Protein AF-A0A382X2N4-F1 (afdb_monomer_lite)

Secondary structure (DSSP, 8-state):
----------GGG--S----S-----TTS-HHHHHH-PPP-----PPP--S-EEETTEEES-S-EE-TTT--SHHHHHHHHHTT--EEEEEEE-SS-BPPP-S-SEEEE---SSSPPSS--B-SS-SSEEEE-----B--HHHHHHHHHHHHHHSPTT-EEEEEE-----TT--HHHHHHHHHHHHHHHHHTT-SEEEEE---TTSSSGGGGGGG-HHHHHHHHHHHHHHSTTS-EEEE------HHHHHH-

InterPro domains:
  IPR013785 Aldolase-type TIM barrel [G3DSA:3.20.20.70] (52-248)

Sequence (252 aa):
VSVCSPVGEDWATVGDDVDSGFAKYDITKDYAWNFNHAPEPGQLNPAPVAGEWAYCGETVESPLGIAAGPLLNGQWLLYYAALGFDILTYKTVRSRERASYGLPNLQPVTWGGGAVPEELDVTAQMSGSWAVSFGMPSKPPRFWQDDVTATRSRLNKGKFLSVSVVATPEDDWSIDEVATDFAQCARWAAGCGADGVEANFSCPNVSSVDGQLFLNPTDAGIVAVKLREAIPDMPLLLKVGHIDNRETAHEF

Radius of gyration: 18.8 Å; chains: 1; bounding box: 43×47×53 Å

pLDDT: mean 85.77, std 17.94, range [25.42, 98.88]

Foldseek 3Di:
DDDDDDDPDPPVPLQFDPPPVDDFQDLVDDPVVSLVCQDAQPQADDDFDDDFDDDLNHTARDPAADEADRQAFLRNQSNVVSVVHQEYEHHAAEQAFDAFDDPNQKFAWDDPDDDDDPDTHTDPGHRDDIDGQRLRGHDHLVVRLQRLLVSLVVRDPRHAYEYEYAYDDDPPDDLLNRLQRRLVSLLSNVVSPHQAYEYQQAAPNDPDPRNNNLQPLVSVVSSVVSNCVSPVPGHYHYHHYDDPDPVSVVSD

Structure (mmCIF, N/CA/C/O backbone):
data_AF-A0A382X2N4-F1
#
_entry.id   AF-A0A382X2N4-F1
#
loop_
_atom_site.group_PDB
_atom_site.id
_atom_site.type_symbol
_atom_site.label_atom_id
_atom_site.label_alt_id
_atom_site.label_comp_id
_atom_site.label_asym_id
_atom_site.label_entity_id
_atom_site.label_seq_id
_atom_site.pdbx_PDB_ins_code
_atom_site.Cartn_x
_atom_site.Cartn_y
_atom_site.Cartn_z
_atom_site.occupancy
_atom_site.B_iso_or_equiv
_atom_site.auth_seq_id
_atom_site.auth_comp_id
_atom_site.auth_asym_id
_atom_site.auth_atom_id
_atom_site.pdbx_PDB_model_num
ATOM 1 N N . VAL A 1 1 ? 13.595 -0.106 33.543 1.00 28.91 1 VAL A N 1
ATOM 2 C CA . VAL A 1 1 ? 13.165 -1.246 34.383 1.00 28.91 1 VAL A CA 1
ATOM 3 C C . VAL A 1 1 ? 12.375 -2.180 33.479 1.00 28.91 1 VAL A C 1
ATOM 5 O O . VAL A 1 1 ? 11.354 -1.751 32.971 1.00 28.91 1 VAL A O 1
ATOM 8 N N . SER A 1 2 ? 12.962 -3.355 33.202 1.00 25.42 2 SER A N 1
ATOM 9 C CA . SER A 1 2 ? 12.509 -4.486 32.358 1.00 25.42 2 SER A CA 1
ATOM 10 C C . SER A 1 2 ? 12.041 -4.138 30.932 1.00 25.42 2 SER A C 1
ATOM 12 O O . SER A 1 2 ? 10.860 -4.020 30.651 1.00 25.42 2 SER A O 1
ATOM 14 N N . VAL A 1 3 ? 12.945 -3.750 30.032 1.00 29.95 3 VAL A N 1
ATOM 15 C CA . VAL A 1 3 ? 13.563 -4.626 29.008 1.00 29.95 3 VAL A CA 1
ATOM 16 C C . VAL A 1 3 ? 13.385 -6.136 29.238 1.00 29.95 3 VAL A C 1
ATOM 18 O O . VAL A 1 3 ? 14.107 -6.737 30.028 1.00 29.95 3 VAL A O 1
ATOM 21 N N . CYS A 1 4 ? 12.453 -6.741 28.502 1.00 25.95 4 CYS A N 1
ATOM 22 C CA . CYS A 1 4 ? 12.469 -8.163 28.170 1.00 25.95 4 CYS A CA 1
ATOM 23 C C . CYS A 1 4 ? 12.503 -8.288 26.645 1.00 25.95 4 CYS A C 1
ATOM 25 O O . CYS A 1 4 ? 11.482 -8.196 25.976 1.00 25.95 4 CYS A O 1
ATOM 27 N N . SER A 1 5 ? 13.712 -8.466 26.123 1.00 27.72 5 SER A N 1
ATOM 28 C CA . SER A 1 5 ? 13.959 -9.280 24.938 1.00 27.72 5 SER A CA 1
ATOM 29 C C . SER A 1 5 ? 14.674 -10.524 25.464 1.00 27.72 5 SER A C 1
ATOM 31 O O . SER A 1 5 ? 15.574 -10.388 26.302 1.00 27.72 5 SER A O 1
ATOM 33 N N . PRO A 1 6 ? 14.211 -11.725 25.093 1.00 34.72 6 PRO A N 1
ATOM 34 C CA . PRO A 1 6 ? 15.004 -12.461 24.123 1.00 34.72 6 PRO A CA 1
ATOM 35 C C . PRO A 1 6 ? 14.125 -13.303 23.194 1.00 34.72 6 PRO A C 1
ATOM 37 O O . PRO A 1 6 ? 13.592 -14.331 23.598 1.00 34.72 6 PRO A O 1
ATOM 40 N N . VAL A 1 7 ? 14.067 -12.926 21.921 1.00 32.38 7 VAL A N 1
ATOM 41 C CA . VAL A 1 7 ? 14.068 -13.924 20.844 1.00 32.38 7 VAL A CA 1
ATOM 42 C C . VAL A 1 7 ? 15.081 -13.434 19.818 1.00 32.38 7 VAL A C 1
ATOM 44 O O . VAL A 1 7 ? 14.762 -12.741 18.858 1.00 32.38 7 VAL A O 1
ATOM 47 N N . GLY A 1 8 ? 16.349 -13.707 20.120 1.00 32.75 8 GLY A N 1
ATOM 48 C CA . GLY A 1 8 ? 17.392 -13.745 19.112 1.00 32.75 8 GLY A CA 1
ATOM 49 C C . GLY A 1 8 ? 17.266 -15.078 18.393 1.00 32.75 8 GLY A C 1
ATOM 50 O O . GLY A 1 8 ? 17.857 -16.061 18.826 1.00 32.75 8 GLY A O 1
ATOM 51 N N . GLU A 1 9 ? 16.459 -15.111 17.341 1.00 28.92 9 GLU A N 1
ATOM 52 C CA . GLU A 1 9 ? 16.680 -16.047 16.248 1.00 28.92 9 GLU A CA 1
ATOM 53 C C . GLU A 1 9 ? 17.348 -15.257 15.124 1.00 28.92 9 GLU A C 1
ATOM 55 O O . GLU A 1 9 ? 16.875 -14.193 14.714 1.00 28.92 9 GLU A O 1
ATOM 60 N N . ASP A 1 10 ? 18.510 -15.747 14.697 1.00 28.81 10 ASP A N 1
ATOM 61 C CA . ASP A 1 10 ? 19.265 -15.222 13.570 1.00 28.81 10 ASP A CA 1
ATOM 62 C C . ASP A 1 10 ? 18.411 -15.313 12.298 1.00 28.81 10 ASP A C 1
ATOM 64 O O . ASP A 1 10 ? 18.396 -16.331 11.601 1.00 28.81 10 ASP A O 1
ATOM 68 N N . TRP A 1 11 ? 17.769 -14.203 11.927 1.00 34.38 11 TRP A N 1
ATOM 69 C CA . TRP A 1 11 ? 17.170 -14.010 10.599 1.00 34.38 11 TRP A CA 1
ATOM 70 C C . TRP A 1 11 ? 18.192 -14.186 9.455 1.00 34.38 11 TRP A C 1
ATOM 72 O O . TRP A 1 11 ? 17.813 -14.290 8.292 1.00 34.38 11 TRP A O 1
ATOM 82 N N . ALA A 1 12 ? 19.488 -14.263 9.777 1.00 31.23 12 ALA A N 1
ATOM 83 C CA . ALA A 1 12 ? 20.603 -14.426 8.850 1.00 31.23 12 ALA A CA 1
ATOM 84 C C . ALA A 1 12 ? 20.696 -15.810 8.170 1.00 31.23 12 ALA A C 1
ATOM 86 O O . ALA A 1 12 ? 21.576 -16.001 7.335 1.00 31.23 12 ALA A O 1
ATOM 87 N N . THR A 1 13 ? 19.826 -16.777 8.496 1.00 33.19 13 THR A N 1
ATOM 88 C CA . THR A 1 13 ? 19.885 -18.141 7.919 1.00 33.19 13 THR A CA 1
ATOM 89 C C . THR A 1 13 ? 18.769 -18.491 6.935 1.00 33.19 13 THR A C 1
ATOM 91 O O . THR A 1 13 ? 18.750 -19.607 6.419 1.00 33.19 13 THR A O 1
ATOM 94 N N . VAL A 1 14 ? 17.889 -17.554 6.571 1.00 40.31 14 VAL A N 1
ATOM 95 C CA . VAL A 1 14 ? 16.899 -17.788 5.502 1.00 40.31 14 VAL A CA 1
ATOM 96 C C . VAL A 1 14 ? 17.541 -17.499 4.135 1.00 40.31 14 VAL A C 1
ATOM 98 O O . VAL A 1 14 ? 17.212 -16.525 3.466 1.00 40.31 14 VAL A O 1
ATOM 101 N N . GLY A 1 15 ? 18.552 -18.297 3.779 1.00 38.69 15 GLY A N 1
ATOM 102 C CA . GLY A 1 15 ? 19.375 -18.125 2.573 1.00 38.69 15 GLY A CA 1
ATOM 103 C C . GLY A 1 15 ? 18.894 -18.884 1.334 1.00 38.69 15 GLY A C 1
ATOM 104 O O . GLY A 1 15 ? 19.430 -18.656 0.254 1.00 38.69 15 GLY A O 1
ATOM 105 N N . ASP A 1 16 ? 17.876 -19.731 1.465 1.00 41.81 16 ASP A N 1
ATOM 106 C CA . ASP A 1 16 ? 17.295 -20.493 0.359 1.00 41.81 16 ASP A CA 1
ATOM 107 C C . ASP A 1 16 ? 15.839 -20.066 0.135 1.00 41.81 16 ASP A C 1
ATOM 109 O O . ASP A 1 16 ? 15.161 -19.645 1.079 1.00 41.81 16 ASP A O 1
ATOM 113 N N . ASP A 1 17 ? 15.348 -20.173 -1.107 1.00 47.50 17 ASP A N 1
ATOM 114 C CA . ASP A 1 17 ? 13.922 -20.014 -1.410 1.00 47.50 17 ASP A CA 1
ATOM 115 C C . ASP A 1 17 ? 13.148 -20.960 -0.492 1.00 47.50 17 ASP A C 1
ATOM 117 O O . ASP A 1 17 ? 13.228 -22.183 -0.624 1.00 47.50 17 ASP A O 1
ATOM 121 N N . VAL A 1 18 ? 12.470 -20.393 0.507 1.00 52.09 18 VAL A N 1
ATOM 122 C CA . VAL A 1 18 ? 11.711 -21.177 1.472 1.00 52.09 18 VAL A CA 1
ATOM 123 C C . VAL A 1 18 ? 10.591 -21.819 0.668 1.00 52.09 18 VAL A C 1
ATOM 125 O O . VAL A 1 18 ? 9.627 -21.142 0.284 1.00 52.09 18 VAL A O 1
ATOM 128 N N . ASP A 1 19 ? 10.752 -23.100 0.336 1.00 56.75 19 ASP A N 1
ATOM 129 C CA . ASP A 1 19 ? 9.720 -23.912 -0.297 1.00 56.75 19 ASP A CA 1
ATOM 130 C C . ASP A 1 19 ? 8.611 -24.130 0.731 1.00 56.75 19 ASP A C 1
ATOM 132 O O . ASP A 1 19 ? 8.518 -25.135 1.431 1.00 56.75 19 ASP A O 1
ATOM 136 N N . SER A 1 20 ? 7.813 -23.083 0.899 1.00 66.69 20 SER A N 1
ATOM 137 C CA . SER A 1 20 ? 6.718 -23.024 1.847 1.00 66.69 20 SER A CA 1
ATOM 138 C C . SER A 1 20 ? 5.500 -23.803 1.354 1.00 66.69 20 SER A C 1
ATOM 140 O O . SER A 1 20 ? 4.510 -23.890 2.075 1.00 66.69 20 SER A O 1
ATOM 142 N N . GLY A 1 21 ? 5.528 -24.318 0.115 1.00 74.12 21 GLY A N 1
ATOM 143 C CA . GLY A 1 21 ? 4.369 -24.898 -0.565 1.00 74.12 21 GLY A CA 1
ATOM 144 C C . GLY A 1 21 ? 3.239 -23.898 -0.851 1.00 74.12 21 GLY A C 1
ATOM 145 O O . GLY A 1 21 ? 2.208 -24.280 -1.403 1.00 74.12 21 GLY A O 1
ATOM 146 N N . PHE A 1 22 ? 3.406 -22.621 -0.488 1.00 84.81 22 PHE A N 1
ATOM 147 C CA . PHE A 1 22 ? 2.430 -21.568 -0.739 1.00 84.81 22 PHE A CA 1
ATOM 148 C C . PHE A 1 22 ? 2.624 -20.968 -2.127 1.00 84.81 22 PHE A C 1
ATOM 150 O O . PHE A 1 22 ? 3.746 -20.803 -2.609 1.00 84.81 22 PHE A O 1
ATOM 157 N N . ALA A 1 23 ? 1.514 -20.613 -2.766 1.00 87.12 23 ALA A N 1
ATOM 158 C CA . ALA A 1 23 ? 1.536 -19.950 -4.053 1.00 87.12 23 ALA A CA 1
ATOM 159 C C . ALA A 1 23 ? 2.079 -18.522 -3.895 1.00 87.12 23 ALA A C 1
ATOM 161 O O . ALA A 1 23 ? 1.704 -17.784 -2.983 1.00 87.12 23 ALA A O 1
ATOM 162 N N . LYS A 1 24 ? 2.979 -18.144 -4.801 1.00 85.62 24 LYS A N 1
ATOM 163 C CA . LYS A 1 24 ? 3.678 -16.856 -4.823 1.00 85.62 24 LYS A CA 1
ATOM 164 C C . LYS A 1 24 ? 3.393 -16.157 -6.155 1.00 85.62 24 LYS A C 1
ATOM 166 O O . LYS A 1 24 ? 2.866 -16.767 -7.084 1.00 85.62 24 LYS A O 1
ATOM 171 N N . TYR A 1 25 ? 3.757 -14.881 -6.247 1.00 88.94 25 TYR A N 1
ATOM 172 C CA . TYR A 1 25 ? 3.790 -14.162 -7.521 1.00 88.94 25 TYR A CA 1
ATOM 173 C C . TYR A 1 25 ? 4.704 -14.907 -8.511 1.00 88.94 25 TYR A C 1
ATOM 175 O O . TYR A 1 25 ? 5.856 -15.195 -8.185 1.00 88.94 25 TYR A O 1
ATOM 183 N N . ASP A 1 26 ? 4.211 -15.210 -9.711 1.00 90.06 26 ASP A N 1
ATOM 184 C CA . ASP A 1 26 ? 4.996 -15.855 -10.764 1.00 90.06 26 ASP A CA 1
ATOM 185 C C . ASP A 1 26 ? 5.803 -14.796 -11.519 1.00 90.06 26 ASP A C 1
ATOM 187 O O . ASP A 1 26 ? 5.272 -14.047 -12.343 1.00 90.06 26 ASP A O 1
ATOM 191 N N . ILE A 1 27 ? 7.103 -14.739 -11.230 1.00 88.94 27 ILE A N 1
ATOM 192 C CA . ILE A 1 27 ? 8.038 -13.764 -11.810 1.00 88.94 27 ILE A CA 1
ATOM 193 C C . ILE A 1 27 ? 8.285 -13.978 -13.309 1.00 88.94 27 ILE A C 1
ATOM 195 O O . ILE A 1 27 ? 8.823 -13.101 -13.980 1.00 88.94 27 ILE A O 1
ATOM 199 N N . THR A 1 28 ? 7.892 -15.136 -13.852 1.00 89.75 28 THR A N 1
ATOM 200 C CA . THR A 1 28 ? 7.974 -15.431 -15.292 1.00 89.75 28 THR A CA 1
ATOM 201 C C . THR A 1 28 ? 6.761 -14.910 -16.062 1.00 89.75 28 THR A C 1
ATOM 203 O O . THR A 1 28 ? 6.718 -14.982 -17.294 1.00 89.75 28 THR A O 1
ATOM 206 N N . LYS A 1 29 ? 5.756 -14.393 -15.346 1.00 93.38 29 LYS A N 1
ATOM 207 C CA . LYS A 1 29 ? 4.500 -13.885 -15.890 1.00 93.38 29 LYS A CA 1
ATOM 208 C C . LYS A 1 29 ? 4.385 -12.394 -15.638 1.00 93.38 29 LYS A C 1
ATOM 210 O O . LYS A 1 29 ? 4.888 -11.861 -14.654 1.00 93.38 29 LYS A O 1
ATOM 215 N N . ASP A 1 30 ? 3.689 -11.714 -16.539 1.00 92.81 30 ASP A N 1
ATOM 216 C CA . ASP A 1 30 ? 3.469 -10.283 -16.399 1.00 92.81 30 ASP A CA 1
ATOM 217 C C . ASP A 1 30 ? 2.502 -9.945 -15.248 1.00 92.81 30 ASP A C 1
ATOM 219 O O . ASP A 1 30 ? 1.865 -10.802 -14.619 1.00 92.81 30 ASP A O 1
ATOM 223 N N . TYR A 1 31 ? 2.384 -8.645 -14.980 1.00 93.38 31 TYR A N 1
ATOM 224 C CA . TYR A 1 31 ? 1.509 -8.128 -13.936 1.00 93.38 31 TYR A CA 1
ATOM 225 C C . TYR A 1 31 ? 0.040 -8.486 -14.158 1.00 93.38 31 TYR A C 1
ATOM 227 O O . TYR A 1 31 ? -0.666 -8.793 -13.200 1.00 93.38 31 TYR A O 1
ATOM 235 N N . ALA A 1 32 ? -0.440 -8.448 -15.402 1.00 93.81 32 ALA A N 1
ATOM 236 C CA . ALA A 1 32 ? -1.840 -8.713 -15.710 1.00 93.81 32 ALA A CA 1
ATOM 237 C C . ALA A 1 32 ? -2.192 -10.187 -15.485 1.00 93.81 32 ALA A C 1
ATOM 239 O O . ALA A 1 32 ? -3.274 -10.494 -14.984 1.00 93.81 32 ALA A O 1
ATOM 240 N N . TRP A 1 33 ? -1.274 -11.096 -15.807 1.00 95.44 33 TRP A N 1
ATOM 241 C CA . TRP A 1 33 ? -1.420 -12.510 -15.518 1.00 95.44 33 TRP A CA 1
ATOM 242 C C . TRP A 1 33 ? -1.502 -12.737 -14.010 1.00 95.44 33 TRP A C 1
ATOM 244 O O . TRP A 1 33 ? -2.507 -13.274 -13.555 1.00 95.44 33 TRP A O 1
ATOM 254 N N . ASN A 1 34 ? -0.539 -12.243 -13.226 1.00 95.25 34 ASN A N 1
ATOM 255 C CA . ASN A 1 34 ? -0.552 -12.402 -11.764 1.00 95.25 34 ASN A CA 1
ATOM 256 C C . ASN A 1 34 ? -1.786 -11.761 -11.113 1.00 95.25 34 ASN A C 1
ATOM 258 O O . ASN A 1 34 ? -2.348 -12.291 -10.155 1.00 95.25 34 ASN A O 1
ATOM 262 N N . PHE A 1 35 ? -2.256 -10.639 -11.658 1.00 95.31 35 PHE A N 1
ATOM 263 C CA . PHE A 1 35 ? -3.494 -10.003 -11.222 1.00 95.31 35 PHE A CA 1
ATOM 264 C C . PHE A 1 35 ? -4.704 -10.936 -11.399 1.00 95.31 35 PHE A C 1
ATOM 266 O O . PHE A 1 35 ? -5.544 -11.034 -10.509 1.00 95.31 35 PHE A O 1
ATOM 273 N N . ASN A 1 36 ? -4.787 -11.640 -12.529 1.00 95.56 36 ASN A N 1
ATOM 274 C CA . ASN A 1 36 ? -5.908 -12.524 -12.862 1.00 95.56 36 ASN A CA 1
ATOM 275 C C . ASN A 1 36 ? -5.769 -13.957 -12.316 1.00 95.56 36 ASN A C 1
ATOM 277 O O . ASN A 1 36 ? -6.736 -14.710 -12.372 1.00 95.56 36 ASN A O 1
ATOM 281 N N . HIS A 1 37 ? -4.596 -14.334 -11.806 1.00 94.94 37 HIS A N 1
ATOM 282 C CA . HIS A 1 37 ? -4.288 -15.681 -11.311 1.00 94.94 37 HIS A CA 1
ATOM 283 C C . HIS A 1 37 ? -3.902 -15.645 -9.830 1.00 94.94 37 HIS A C 1
ATOM 285 O O . HIS A 1 37 ? -2.956 -16.302 -9.400 1.00 94.94 37 HIS A O 1
ATOM 291 N N . ALA A 1 38 ? -4.635 -14.848 -9.048 1.00 93.62 38 ALA A N 1
ATOM 292 C CA . ALA A 1 38 ? -4.530 -14.898 -7.599 1.00 93.62 38 ALA A CA 1
ATOM 293 C C . ALA A 1 38 ? -4.835 -16.328 -7.106 1.00 93.62 38 ALA A C 1
ATOM 295 O O . ALA A 1 38 ? -5.792 -16.938 -7.597 1.00 93.62 38 ALA A O 1
ATOM 296 N N . PRO A 1 39 ? -4.067 -16.866 -6.146 1.00 91.44 39 PRO A N 1
ATOM 297 C CA . PRO A 1 39 ? -4.343 -18.184 -5.595 1.00 91.44 39 PRO A CA 1
ATOM 298 C C . PRO A 1 39 ? -5.705 -18.213 -4.902 1.00 91.44 39 PRO A C 1
ATOM 300 O O . PRO A 1 39 ? -6.128 -17.229 -4.289 1.00 91.44 39 PRO A O 1
ATOM 303 N N . GLU A 1 40 ? -6.389 -19.354 -4.954 1.00 88.31 40 GLU A N 1
ATOM 304 C CA . GLU A 1 40 ? -7.610 -19.517 -4.174 1.00 88.31 40 GLU A CA 1
ATOM 305 C C . GLU A 1 40 ? -7.268 -19.564 -2.674 1.00 88.31 40 GLU A C 1
ATOM 307 O O . GLU A 1 40 ? -6.326 -20.262 -2.279 1.00 88.31 40 GLU A O 1
ATOM 312 N N . PRO A 1 41 ? -8.021 -18.856 -1.812 1.00 81.19 41 PRO A N 1
ATOM 313 C CA . PRO A 1 41 ? -7.916 -19.007 -0.368 1.00 81.19 41 PRO A CA 1
ATOM 314 C C . PRO A 1 41 ? -8.415 -20.406 0.006 1.00 81.19 41 PRO A C 1
ATOM 316 O O . PRO A 1 41 ? -9.601 -20.617 0.258 1.00 81.19 41 PRO A O 1
ATOM 319 N N . GLY A 1 42 ? -7.514 -21.388 -0.028 1.00 73.00 42 GLY A N 1
ATOM 320 C CA . GLY A 1 42 ? -7.795 -22.740 0.440 1.00 73.00 42 GLY A CA 1
ATOM 321 C C . GLY A 1 42 ? -8.211 -22.742 1.914 1.00 73.00 42 GLY A C 1
ATOM 322 O O . GLY A 1 42 ? -8.065 -21.748 2.627 1.00 73.00 42 GLY A O 1
ATOM 323 N N . GLN A 1 43 ? -8.706 -23.879 2.404 1.00 69.75 43 GLN A N 1
ATOM 324 C CA . GLN A 1 43 ? -8.946 -24.057 3.838 1.00 69.75 43 GLN A CA 1
ATOM 325 C C . GLN A 1 43 ? -7.612 -24.239 4.565 1.00 69.75 43 GLN A C 1
ATOM 327 O O . GLN A 1 43 ? -7.164 -25.355 4.821 1.00 69.75 43 GLN A O 1
ATOM 332 N N . LEU A 1 44 ? -6.965 -23.119 4.857 1.00 77.31 44 LEU A N 1
ATOM 333 C CA . LEU A 1 44 ? -5.749 -23.056 5.646 1.00 77.31 44 LEU A CA 1
ATOM 334 C C . LEU A 1 44 ? -6.132 -22.703 7.083 1.00 77.31 44 LEU A C 1
ATOM 336 O O . LEU A 1 44 ? -6.968 -21.833 7.319 1.00 77.31 44 LEU A O 1
ATOM 340 N N . ASN A 1 45 ? -5.549 -23.421 8.040 1.00 74.69 45 ASN A N 1
ATOM 341 C CA . ASN A 1 45 ? -5.735 -23.160 9.464 1.00 74.69 45 ASN A CA 1
ATOM 342 C C . ASN A 1 45 ? -4.360 -22.916 10.096 1.00 74.69 45 ASN A C 1
ATOM 344 O O . ASN A 1 45 ? -3.806 -23.824 10.724 1.00 74.69 45 ASN A O 1
ATOM 348 N N . PRO A 1 46 ? -3.749 -21.747 9.829 1.00 83.38 46 PRO A N 1
ATOM 349 C CA . PRO A 1 46 ? -2.458 -21.402 10.405 1.00 83.38 46 PRO A CA 1
ATOM 350 C C . PRO A 1 46 ? -2.566 -21.377 11.931 1.00 83.38 46 PRO A C 1
ATOM 352 O O . PRO A 1 46 ? -3.607 -21.032 12.493 1.00 83.38 46 PRO A O 1
ATOM 355 N N . ALA A 1 47 ? -1.487 -21.763 12.613 1.00 84.31 47 ALA A N 1
ATOM 356 C CA . ALA A 1 47 ? -1.445 -21.672 14.064 1.00 84.31 47 ALA A CA 1
ATOM 357 C C . ALA A 1 47 ? -1.601 -20.199 14.495 1.00 84.31 47 ALA A C 1
ATOM 359 O O . ALA A 1 47 ? -0.960 -19.330 13.899 1.00 84.31 47 ALA A O 1
ATOM 360 N N . PRO A 1 48 ? -2.430 -19.900 15.510 1.00 86.69 48 PRO A N 1
ATOM 361 C CA . PRO A 1 48 ? -2.611 -18.533 15.977 1.00 86.69 48 PRO A CA 1
ATOM 362 C C . PRO A 1 48 ? -1.319 -17.988 16.595 1.00 86.69 48 PRO A C 1
ATOM 364 O O . PRO A 1 48 ? -0.574 -18.720 17.254 1.00 86.69 48 PRO A O 1
ATOM 367 N N . VAL A 1 49 ? -1.082 -16.685 16.436 1.00 92.12 49 VAL A N 1
ATOM 368 C CA . VAL A 1 49 ? 0.029 -15.989 17.097 1.00 92.12 49 VAL A CA 1
ATOM 369 C C . VAL A 1 49 ? -0.436 -15.518 18.472 1.00 92.12 49 VAL A C 1
ATOM 371 O O . VAL A 1 49 ? -1.155 -14.529 18.592 1.00 92.12 49 VAL A O 1
ATOM 374 N N . ALA A 1 50 ? -0.039 -16.238 19.521 1.00 90.81 50 ALA A N 1
ATOM 375 C CA . ALA A 1 50 ? -0.460 -15.940 20.888 1.00 90.81 50 ALA A CA 1
ATOM 376 C C . ALA A 1 50 ? -0.078 -14.512 21.320 1.00 90.81 50 ALA A C 1
ATOM 378 O O . ALA A 1 50 ? 1.067 -14.097 21.152 1.00 90.81 50 ALA A O 1
ATOM 379 N N . GLY A 1 51 ? -1.023 -13.789 21.922 1.00 93.31 51 GLY A N 1
ATOM 380 C CA . GLY A 1 51 ? -0.823 -12.437 22.441 1.00 93.31 51 GLY A CA 1
ATOM 381 C C . GLY A 1 51 ? -2.085 -11.587 22.332 1.00 93.31 51 GLY A C 1
ATOM 382 O O . GLY A 1 51 ? -3.091 -12.024 21.780 1.00 93.31 51 GLY A O 1
ATOM 383 N N . GLU A 1 52 ? -2.015 -10.372 22.868 1.00 94.94 52 GLU A N 1
ATOM 384 C CA . GLU A 1 52 ? -2.982 -9.311 22.592 1.00 94.94 52 GLU A CA 1
ATOM 385 C C . GLU A 1 52 ? -2.302 -8.309 21.663 1.00 94.94 52 GLU A C 1
ATOM 387 O O . GLU A 1 52 ? -1.239 -7.774 21.993 1.00 94.94 52 GLU A O 1
ATOM 392 N N . TRP A 1 53 ? -2.891 -8.078 20.493 1.00 96.44 53 TRP A N 1
ATOM 393 C CA . TRP A 1 53 ? -2.281 -7.259 19.456 1.00 96.44 53 TRP A CA 1
ATOM 394 C C . TRP A 1 53 ? -3.182 -6.086 19.101 1.00 96.44 53 TRP A C 1
ATOM 396 O O . TRP A 1 53 ? -4.408 -6.198 19.043 1.00 96.44 53 TRP A O 1
ATOM 406 N N . ALA A 1 54 ? -2.548 -4.949 18.838 1.00 95.69 54 ALA A N 1
ATOM 407 C CA . ALA A 1 54 ? -3.220 -3.772 18.330 1.00 95.69 54 ALA A CA 1
ATOM 408 C C . ALA A 1 54 ? -2.409 -3.155 17.193 1.00 95.69 54 ALA A C 1
ATOM 410 O O . ALA A 1 54 ? -1.176 -3.138 17.226 1.00 95.69 54 ALA A O 1
ATOM 411 N N . TYR A 1 55 ? -3.111 -2.612 16.207 1.00 96.00 55 TYR A N 1
ATOM 412 C CA . TYR A 1 55 ? -2.532 -1.892 15.085 1.00 96.00 55 TYR A CA 1
ATOM 413 C C . TYR A 1 55 ? -3.322 -0.610 14.855 1.00 96.00 55 TYR A C 1
ATOM 415 O O . TYR A 1 55 ? -4.542 -0.637 14.737 1.00 96.00 55 TYR A O 1
ATOM 423 N N . CYS A 1 56 ? -2.631 0.531 14.856 1.00 94.75 56 CYS A N 1
ATOM 424 C CA . CYS A 1 56 ? -3.256 1.853 14.753 1.00 94.75 56 CYS A CA 1
ATOM 425 C C . CYS A 1 56 ? -4.384 2.121 15.775 1.00 94.75 56 CYS A C 1
ATOM 427 O O . CYS A 1 56 ? -5.288 2.901 15.500 1.00 94.75 56 CYS A O 1
ATOM 429 N N . GLY A 1 57 ? -4.315 1.500 16.959 1.00 91.94 57 GLY A N 1
ATOM 430 C CA . GLY A 1 57 ? -5.332 1.626 18.011 1.00 91.94 57 GLY A CA 1
ATOM 431 C C . GLY A 1 57 ? -6.490 0.629 17.908 1.00 91.94 57 GLY A C 1
ATOM 432 O O . GLY A 1 57 ? -7.271 0.531 18.850 1.00 91.94 57 GLY A O 1
ATOM 433 N N . GLU A 1 58 ? -6.562 -0.150 16.829 1.00 92.62 58 GLU A N 1
ATOM 434 C CA . GLU A 1 58 ? -7.565 -1.196 16.623 1.00 92.62 58 GLU A CA 1
ATOM 435 C C . GLU A 1 58 ? -7.033 -2.560 17.067 1.00 92.62 58 GLU A C 1
ATOM 437 O O . GLU A 1 58 ? -5.849 -2.857 16.906 1.00 92.62 58 GLU A O 1
ATOM 442 N N . THR A 1 59 ? -7.902 -3.411 17.614 1.00 94.62 59 THR A N 1
ATOM 443 C CA . THR A 1 59 ? -7.531 -4.791 17.975 1.00 94.62 59 THR A CA 1
ATOM 444 C C . THR A 1 59 ? -7.377 -5.648 16.718 1.00 94.62 59 THR A C 1
ATOM 446 O O . THR A 1 59 ? -8.241 -5.619 15.842 1.00 94.62 59 THR A O 1
ATOM 449 N N . VAL A 1 60 ? -6.305 -6.440 16.652 1.00 95.25 60 VAL A N 1
ATOM 450 C CA . VAL A 1 60 ? -6.036 -7.398 15.565 1.00 95.25 60 VAL A CA 1
ATOM 451 C C . VAL A 1 60 ? -5.697 -8.774 16.140 1.00 95.25 60 VAL A C 1
ATOM 453 O O . VAL A 1 60 ? -5.213 -8.877 17.264 1.00 95.25 60 VAL A O 1
ATOM 456 N N . GLU A 1 61 ? -5.953 -9.843 15.384 1.00 94.19 61 GLU A N 1
ATOM 457 C CA . GLU A 1 61 ? -5.745 -11.226 15.863 1.00 94.19 61 GLU A CA 1
ATOM 458 C C . GLU A 1 61 ? -4.261 -11.642 15.892 1.00 94.19 61 GLU A C 1
ATOM 460 O O . GLU A 1 61 ? -3.872 -12.531 16.650 1.00 94.19 61 GLU A O 1
ATOM 465 N N . SER A 1 62 ? -3.406 -10.988 15.101 1.00 95.06 62 SER A N 1
ATOM 466 C CA . SER A 1 62 ? -1.957 -11.202 15.102 1.00 95.06 62 SER A CA 1
ATOM 467 C C . SER A 1 62 ? -1.209 -9.941 14.649 1.00 95.06 62 SER A C 1
ATOM 469 O O . SER A 1 62 ? -1.802 -9.055 14.025 1.00 95.06 62 SER A O 1
ATOM 471 N N . PRO A 1 63 ? 0.110 -9.846 14.902 1.00 94.69 63 PRO A N 1
ATOM 472 C CA . PRO A 1 63 ? 0.928 -8.743 14.413 1.00 94.69 63 PRO A CA 1
ATOM 473 C C . PRO A 1 63 ? 1.393 -8.966 12.962 1.00 94.69 63 PRO A C 1
ATOM 475 O O . PRO A 1 63 ? 2.196 -8.188 12.448 1.00 94.69 63 PRO A O 1
ATOM 478 N N . LEU A 1 64 ? 0.954 -10.047 12.303 1.00 95.56 64 LEU A N 1
ATOM 479 C CA . LEU A 1 64 ? 1.426 -10.413 10.973 1.00 95.56 64 LEU A CA 1
ATOM 480 C C . LEU A 1 64 ? 0.769 -9.523 9.919 1.00 95.56 64 LEU A C 1
ATOM 482 O O . LEU A 1 64 ? -0.430 -9.628 9.637 1.00 95.56 64 LEU A O 1
ATOM 486 N N . GLY A 1 65 ? 1.589 -8.660 9.321 1.00 95.25 65 GLY A N 1
ATOM 487 C CA . GLY A 1 65 ? 1.196 -7.762 8.248 1.00 95.25 65 GLY A CA 1
ATOM 488 C C . GLY A 1 65 ? 1.824 -8.112 6.908 1.00 95.25 65 GLY A C 1
ATOM 489 O O . GLY A 1 65 ? 2.968 -8.557 6.837 1.00 95.25 65 GLY A O 1
ATOM 490 N N . ILE A 1 66 ? 1.073 -7.883 5.836 1.00 94.62 66 ILE A N 1
ATOM 491 C CA . ILE A 1 66 ? 1.552 -8.010 4.461 1.00 94.62 66 ILE A CA 1
ATOM 492 C C . ILE A 1 66 ? 1.459 -6.645 3.774 1.00 94.62 66 ILE A C 1
ATOM 494 O O . ILE A 1 66 ? 0.409 -6.002 3.734 1.00 94.62 66 ILE A O 1
ATOM 498 N N . ALA A 1 67 ? 2.600 -6.174 3.273 1.00 93.12 67 ALA A N 1
ATOM 499 C CA . ALA A 1 67 ? 2.730 -4.839 2.705 1.00 93.12 67 ALA A CA 1
ATOM 500 C C . ALA A 1 67 ? 2.004 -4.697 1.355 1.00 93.12 67 ALA A C 1
ATOM 502 O O . ALA A 1 67 ? 1.792 -5.673 0.632 1.00 93.12 67 ALA A O 1
ATOM 503 N N . ALA A 1 68 ? 1.702 -3.453 0.967 1.00 91.88 68 ALA A N 1
ATOM 504 C CA . ALA A 1 68 ? 1.247 -3.144 -0.386 1.00 91.88 68 ALA A CA 1
ATOM 505 C C . ALA A 1 68 ? 2.290 -3.577 -1.431 1.00 91.88 68 ALA A C 1
ATOM 507 O O . ALA A 1 68 ? 3.487 -3.338 -1.259 1.00 91.88 68 ALA A O 1
ATOM 508 N N . GLY A 1 69 ? 1.824 -4.142 -2.548 1.00 83.38 69 GLY A N 1
ATOM 509 C CA . GLY A 1 69 ? 2.670 -4.591 -3.659 1.00 83.38 69 GLY A CA 1
ATOM 510 C C . GLY A 1 69 ? 2.360 -6.034 -4.056 1.00 83.38 69 GLY A C 1
ATOM 511 O O . GLY A 1 69 ? 1.713 -6.212 -5.081 1.00 83.38 69 GLY A O 1
ATOM 512 N N . PRO A 1 70 ? 2.734 -7.045 -3.247 1.00 70.75 70 PRO A N 1
ATOM 513 C CA . PRO A 1 70 ? 2.396 -8.455 -3.493 1.00 70.75 70 PRO A CA 1
ATOM 514 C C . PRO A 1 70 ? 0.884 -8.726 -3.586 1.00 70.75 70 PRO A C 1
ATOM 516 O O . PRO A 1 70 ? 0.447 -9.639 -4.279 1.00 70.75 70 PRO A O 1
ATOM 519 N N . LEU A 1 71 ? 0.076 -7.906 -2.906 1.00 79.38 71 LEU A N 1
ATOM 520 C CA . LEU A 1 71 ? -1.378 -8.015 -2.829 1.00 79.38 71 LEU A CA 1
ATOM 521 C C . LEU A 1 71 ? -2.100 -7.247 -3.945 1.00 79.38 71 LEU A C 1
ATOM 523 O O . LEU A 1 71 ? -2.627 -6.155 -3.730 1.00 79.38 71 LEU A O 1
ATOM 527 N N . LEU A 1 72 ? -2.115 -7.804 -5.155 1.00 91.19 72 LEU A N 1
ATOM 528 C CA . LEU A 1 72 ? -2.526 -7.062 -6.356 1.00 91.19 72 LEU A CA 1
ATOM 529 C C . LEU A 1 72 ? -4.005 -6.646 -6.381 1.00 91.19 72 LEU A C 1
ATOM 531 O O . LEU A 1 72 ? -4.346 -5.661 -7.040 1.00 91.19 72 LEU A O 1
ATOM 535 N N . ASN A 1 73 ? -4.866 -7.408 -5.709 1.00 96.19 73 ASN A N 1
ATOM 536 C CA . ASN A 1 73 ? -6.311 -7.201 -5.617 1.00 96.19 73 ASN A CA 1
ATOM 537 C C . ASN A 1 73 ? -6.897 -7.996 -4.441 1.00 96.19 73 ASN A C 1
ATOM 539 O O . ASN A 1 73 ? -6.187 -8.714 -3.734 1.00 96.19 73 ASN A O 1
ATOM 543 N N . GLY A 1 74 ? -8.211 -7.922 -4.275 1.00 96.88 74 GLY A N 1
ATOM 544 C CA . GLY A 1 74 ? -8.969 -8.576 -3.224 1.00 96.88 74 GLY A CA 1
ATOM 545 C C . GLY A 1 74 ? -8.763 -10.077 -3.090 1.00 96.88 74 GLY A C 1
ATOM 546 O O . GLY A 1 74 ? -8.737 -10.593 -1.977 1.00 96.88 74 GLY A O 1
ATOM 547 N N . GLN A 1 75 ? -8.572 -10.796 -4.197 1.00 96.25 75 GLN A N 1
ATOM 548 C CA . GLN A 1 75 ? -8.350 -12.244 -4.137 1.00 96.25 75 GLN A CA 1
ATOM 549 C C . GLN A 1 75 ? -6.995 -12.569 -3.505 1.00 96.25 75 GLN A C 1
ATOM 551 O O . GLN A 1 75 ? -6.922 -13.449 -2.649 1.00 96.25 75 GLN A O 1
ATOM 556 N N . TRP A 1 76 ? -5.951 -11.797 -3.828 1.00 96.31 76 TRP A N 1
ATOM 557 C CA . TRP A 1 76 ? -4.667 -11.900 -3.133 1.00 96.31 76 TRP A CA 1
ATOM 558 C C . TRP A 1 76 ? -4.808 -11.581 -1.640 1.00 96.31 76 TRP A C 1
ATOM 560 O O . TRP A 1 76 ? -4.258 -12.302 -0.813 1.00 96.31 76 TRP A O 1
ATOM 570 N N . LEU A 1 77 ? -5.577 -10.551 -1.267 1.00 96.19 77 LEU A N 1
ATOM 571 C CA . LEU A 1 77 ? -5.795 -10.220 0.149 1.00 96.19 77 LEU A CA 1
ATOM 572 C C . LEU A 1 77 ? -6.463 -11.368 0.899 1.00 96.19 77 LEU A C 1
ATOM 574 O O . LEU A 1 77 ? -6.047 -11.703 2.002 1.00 96.19 77 LEU A O 1
ATOM 578 N N . LEU A 1 78 ? -7.483 -11.982 0.305 1.00 95.69 78 LEU A N 1
ATOM 579 C CA . LEU A 1 78 ? -8.195 -13.098 0.922 1.00 95.69 78 LEU A CA 1
ATOM 580 C C . LEU A 1 78 ? -7.315 -14.341 1.039 1.00 95.69 78 LEU A C 1
ATOM 582 O O . LEU A 1 78 ? -7.390 -15.040 2.048 1.00 95.69 78 LEU A O 1
ATOM 586 N N . TYR A 1 79 ? -6.456 -14.587 0.049 1.00 95.00 79 TYR A N 1
ATOM 587 C CA . TYR A 1 79 ? -5.449 -15.639 0.118 1.00 95.00 79 TYR A CA 1
ATOM 588 C C . TYR A 1 79 ? -4.492 -15.432 1.301 1.00 95.00 79 TYR A C 1
ATOM 590 O O . TYR A 1 79 ? -4.352 -16.316 2.145 1.00 95.00 79 TYR A O 1
ATOM 598 N N . TYR A 1 80 ? -3.903 -14.241 1.435 1.00 94.12 80 TYR A N 1
ATOM 599 C CA . TYR A 1 80 ? -3.013 -13.934 2.560 1.00 94.12 80 TYR A CA 1
ATOM 600 C C . TYR A 1 80 ? -3.747 -13.890 3.908 1.00 94.12 80 TYR A C 1
ATOM 602 O O . TYR A 1 80 ? -3.197 -14.312 4.924 1.00 94.12 80 TYR A O 1
ATOM 610 N N . ALA A 1 81 ? -5.013 -13.475 3.935 1.00 94.62 81 ALA A N 1
ATOM 611 C CA . ALA A 1 81 ? -5.835 -13.553 5.138 1.00 94.62 81 ALA A CA 1
ATOM 612 C C . ALA A 1 81 ? -6.022 -15.004 5.615 1.00 94.62 81 ALA A C 1
ATOM 614 O O . ALA A 1 81 ? -5.970 -15.257 6.820 1.00 94.62 81 ALA A O 1
ATOM 615 N N . ALA A 1 82 ? -6.207 -15.949 4.682 1.00 93.06 82 ALA A N 1
ATOM 616 C CA . ALA A 1 82 ? -6.294 -17.383 4.970 1.00 93.06 82 ALA A CA 1
ATOM 617 C C . ALA A 1 82 ? -4.948 -17.977 5.424 1.00 93.06 82 ALA A C 1
ATOM 619 O O . ALA A 1 82 ? -4.930 -18.915 6.215 1.00 93.06 82 ALA A O 1
ATOM 620 N N . LEU A 1 83 ? -3.824 -17.396 4.990 1.00 92.06 83 LEU A N 1
ATOM 621 C CA . LEU A 1 83 ? -2.484 -17.734 5.487 1.00 92.06 83 LEU A CA 1
ATOM 622 C C . LEU A 1 83 ? -2.199 -17.222 6.908 1.00 92.06 83 LEU A C 1
ATOM 624 O O . LEU A 1 83 ? -1.164 -17.566 7.472 1.00 92.06 83 LEU A O 1
ATOM 628 N N . GLY A 1 84 ? -3.109 -16.443 7.501 1.00 92.56 84 GLY A N 1
ATOM 629 C CA . GLY A 1 84 ? -3.002 -15.982 8.888 1.00 92.56 84 GLY A CA 1
ATOM 630 C C . GLY A 1 84 ? -2.510 -14.548 9.037 1.00 92.56 84 GLY A C 1
ATOM 631 O O . GLY A 1 84 ? -2.275 -14.113 10.155 1.00 92.56 84 GLY A O 1
ATOM 632 N N . PHE A 1 85 ? -2.383 -13.794 7.943 1.00 94.81 85 PHE A N 1
ATOM 633 C CA . PHE A 1 85 ? -2.102 -12.363 8.030 1.00 94.81 85 PHE A CA 1
ATOM 634 C C . PHE A 1 85 ? -3.354 -11.611 8.478 1.00 94.81 85 PHE A C 1
ATOM 636 O O . PHE A 1 85 ? -4.449 -11.825 7.942 1.00 94.81 85 PHE A O 1
ATOM 643 N N . ASP A 1 86 ? -3.194 -10.728 9.458 1.00 96.25 86 ASP A N 1
ATOM 644 C CA . ASP A 1 86 ? -4.290 -9.956 10.047 1.00 96.25 86 ASP A CA 1
ATOM 645 C C . ASP A 1 86 ? -4.233 -8.474 9.689 1.00 96.25 86 ASP A C 1
ATOM 647 O O . ASP A 1 86 ? -5.268 -7.812 9.713 1.00 96.25 86 ASP A O 1
ATOM 651 N N . ILE A 1 87 ? -3.070 -7.976 9.262 1.00 97.62 87 ILE A N 1
ATOM 652 C CA . ILE A 1 87 ? -2.903 -6.620 8.732 1.00 97.62 87 ILE A CA 1
ATOM 653 C C . ILE A 1 87 ? -2.660 -6.728 7.221 1.00 97.62 87 ILE A C 1
ATOM 655 O O . ILE A 1 87 ? -1.609 -7.177 6.762 1.00 97.62 87 ILE A O 1
ATOM 659 N N . LEU A 1 88 ? -3.662 -6.357 6.429 1.00 97.81 88 LEU A N 1
ATOM 660 C CA . LEU A 1 88 ? -3.699 -6.579 4.985 1.00 97.81 88 LEU A CA 1
ATOM 661 C C . LEU A 1 88 ? -3.672 -5.232 4.267 1.00 97.81 88 LEU A C 1
ATOM 663 O O . LEU A 1 88 ? -4.669 -4.508 4.280 1.00 97.81 88 LEU A O 1
ATOM 667 N N . THR A 1 89 ? -2.560 -4.898 3.612 1.00 97.81 89 THR A N 1
ATOM 668 C CA . THR A 1 89 ? -2.464 -3.648 2.852 1.00 97.81 89 THR A CA 1
ATOM 669 C C . THR A 1 89 ? -2.758 -3.889 1.374 1.00 97.81 89 THR A C 1
ATOM 671 O O . THR A 1 89 ? -1.932 -4.422 0.629 1.00 97.81 89 THR A O 1
ATOM 674 N N . TYR A 1 90 ? -3.937 -3.457 0.926 1.00 97.81 90 TYR A N 1
ATOM 675 C CA . TYR A 1 90 ? -4.304 -3.418 -0.487 1.00 97.81 90 TYR A CA 1
ATOM 676 C C . TYR A 1 90 ? -3.288 -2.584 -1.272 1.00 97.81 90 TYR A C 1
ATOM 678 O O . TYR A 1 90 ? -2.823 -1.546 -0.786 1.00 97.81 90 TYR A O 1
ATOM 686 N N . LYS A 1 91 ? -2.925 -3.032 -2.484 1.00 95.50 91 LYS A N 1
ATOM 687 C CA . LYS A 1 91 ? -1.881 -2.372 -3.283 1.00 95.50 91 LYS A CA 1
ATOM 688 C C . LYS A 1 91 ? -2.135 -0.867 -3.432 1.00 95.50 91 LYS A C 1
ATOM 690 O O . LYS A 1 91 ? -3.278 -0.420 -3.452 1.00 95.50 91 LYS A O 1
ATOM 695 N N . THR A 1 92 ? -1.078 -0.093 -3.679 1.00 96.56 92 THR A N 1
ATOM 696 C CA . THR A 1 92 ? -1.183 1.363 -3.868 1.00 96.56 92 THR A CA 1
ATOM 697 C C . THR A 1 92 ? -2.076 1.740 -5.056 1.00 96.56 92 THR A C 1
ATOM 699 O O . THR A 1 92 ? -1.745 1.428 -6.202 1.00 96.56 92 THR A O 1
ATOM 702 N N . VAL A 1 93 ? -3.218 2.387 -4.815 1.00 97.38 93 VAL A N 1
ATOM 703 C CA . VAL A 1 93 ? -4.183 2.845 -5.830 1.00 97.38 93 VAL A CA 1
ATOM 704 C C . VAL A 1 93 ? -4.016 4.319 -6.185 1.00 97.38 93 VAL A C 1
ATOM 706 O O . VAL A 1 93 ? -3.346 5.076 -5.491 1.00 97.38 93 VAL A O 1
ATOM 709 N N . ARG A 1 94 ? -4.622 4.695 -7.311 1.00 97.19 94 ARG A N 1
ATOM 710 C CA . ARG A 1 94 ? -4.530 6.005 -7.956 1.00 97.19 94 ARG A CA 1
ATOM 711 C C . ARG A 1 94 ? -5.915 6.506 -8.353 1.00 97.19 94 ARG A C 1
ATOM 713 O O . ARG A 1 94 ? -6.842 5.705 -8.525 1.00 97.19 94 ARG A O 1
ATOM 720 N N . SER A 1 95 ? -6.020 7.808 -8.596 1.00 97.50 95 SER A N 1
ATOM 721 C CA . SER A 1 95 ? -7.206 8.450 -9.172 1.00 97.50 95 SER A CA 1
ATOM 722 C C . SER A 1 95 ? -7.369 8.226 -10.673 1.00 97.50 95 SER A C 1
ATOM 724 O O . SER A 1 95 ? -8.445 8.465 -11.218 1.00 97.50 95 SER A O 1
ATOM 726 N N . ARG A 1 96 ? -6.336 7.717 -11.351 1.00 96.81 96 ARG A N 1
ATOM 727 C CA . ARG A 1 96 ? -6.378 7.310 -12.760 1.00 96.81 96 ARG A CA 1
ATOM 728 C C . ARG A 1 96 ? -5.704 5.955 -12.953 1.00 96.81 96 ARG A C 1
ATOM 730 O O . ARG A 1 96 ? -4.889 5.522 -12.135 1.00 96.81 96 ARG A O 1
ATOM 737 N N . GLU A 1 97 ? -6.080 5.265 -14.026 1.00 96.56 97 GLU A N 1
ATOM 738 C CA . GLU A 1 97 ? -5.431 4.009 -14.401 1.00 96.56 97 GLU A CA 1
ATOM 739 C C . GLU A 1 97 ? -3.954 4.250 -14.746 1.00 96.56 97 GLU A C 1
ATOM 741 O O . GLU A 1 97 ? -3.597 5.249 -15.367 1.00 96.56 97 GLU A O 1
ATOM 746 N N . ARG A 1 98 ? -3.092 3.314 -14.344 1.00 93.69 98 ARG A N 1
ATOM 747 C CA . ARG A 1 98 ? -1.674 3.274 -14.702 1.00 93.69 98 ARG A CA 1
ATOM 748 C C . ARG A 1 98 ? -1.287 1.833 -15.000 1.00 93.69 98 ARG A C 1
ATOM 750 O O . ARG A 1 98 ? -1.472 0.958 -14.155 1.00 93.69 98 ARG A O 1
ATOM 757 N N . ALA A 1 99 ? -0.755 1.582 -16.189 1.00 93.50 99 ALA A N 1
ATOM 758 C CA . ALA A 1 99 ? -0.255 0.262 -16.550 1.00 93.50 99 ALA A CA 1
ATOM 759 C C . ALA A 1 99 ? 1.035 -0.071 -15.784 1.00 93.50 99 ALA A C 1
ATOM 761 O O . ALA A 1 99 ? 1.763 0.823 -15.350 1.00 93.50 99 ALA A O 1
ATOM 762 N N . SER A 1 100 ? 1.312 -1.365 -15.623 1.00 93.00 100 SER A N 1
ATOM 763 C CA . SER A 1 100 ? 2.601 -1.814 -15.089 1.00 93.00 100 SER A CA 1
ATOM 764 C C . SER A 1 100 ? 3.658 -1.760 -16.186 1.00 93.00 100 SER A C 1
ATOM 766 O O . SER A 1 100 ? 3.324 -1.941 -17.358 1.00 93.00 100 SER A O 1
ATOM 768 N N . TYR A 1 101 ? 4.923 -1.545 -15.821 1.00 91.00 101 TYR A N 1
ATOM 769 C CA . TYR A 1 101 ? 6.024 -1.759 -16.760 1.00 91.00 101 TYR A CA 1
ATOM 770 C C . TYR A 1 101 ? 6.130 -3.243 -17.157 1.00 91.00 101 TYR A C 1
ATOM 772 O O . TYR A 1 101 ? 5.685 -4.138 -16.428 1.00 91.00 101 TYR A O 1
ATOM 780 N N . GLY A 1 102 ? 6.692 -3.485 -18.345 1.00 90.19 102 GLY A N 1
ATOM 781 C CA . GLY A 1 102 ? 6.893 -4.824 -18.899 1.00 90.19 102 GLY A CA 1
ATOM 782 C C . GLY A 1 102 ? 7.950 -5.638 -18.150 1.00 90.19 102 GLY A C 1
ATOM 783 O O . GLY A 1 102 ? 8.618 -5.139 -17.250 1.00 90.19 102 GLY A O 1
ATOM 784 N N . LEU A 1 103 ? 8.097 -6.907 -18.530 1.00 91.12 103 LEU A N 1
ATOM 785 C CA . LEU A 1 103 ? 9.090 -7.800 -17.934 1.00 91.12 103 LEU A CA 1
ATOM 786 C C . LEU A 1 103 ? 10.534 -7.442 -18.358 1.00 91.12 103 LEU A C 1
ATOM 788 O O . LEU A 1 103 ? 10.729 -7.000 -19.493 1.00 91.12 103 LEU A O 1
ATOM 792 N N . PRO A 1 104 ? 11.540 -7.722 -17.502 1.00 88.69 104 PRO A N 1
ATOM 793 C CA . PRO A 1 104 ? 11.396 -8.129 -16.103 1.00 88.69 104 PRO A CA 1
ATOM 794 C C . PRO A 1 104 ? 11.051 -6.922 -15.216 1.00 88.69 104 PRO A C 1
ATOM 796 O O . PRO A 1 104 ? 11.717 -5.892 -15.265 1.00 88.69 104 PRO A O 1
ATOM 799 N N . ASN A 1 105 ? 10.018 -7.060 -14.383 1.00 87.31 105 ASN A N 1
ATOM 800 C CA . ASN A 1 105 ? 9.598 -6.034 -13.418 1.00 87.31 105 ASN A CA 1
ATOM 801 C C . ASN A 1 105 ? 9.731 -6.484 -11.950 1.00 87.31 105 ASN A C 1
ATOM 803 O O . ASN A 1 105 ? 9.449 -5.709 -11.032 1.00 87.31 105 ASN A O 1
ATOM 807 N N . LEU A 1 106 ? 10.202 -7.718 -11.744 1.00 90.31 106 LEU A N 1
ATOM 808 C CA . LEU A 1 106 ? 10.560 -8.320 -10.467 1.00 90.31 106 LEU A CA 1
ATOM 809 C C . LEU A 1 106 ? 11.694 -9.325 -10.714 1.00 90.31 106 LEU A C 1
ATOM 811 O O . LEU A 1 106 ? 11.490 -10.330 -11.392 1.00 90.31 106 LEU A O 1
ATOM 815 N N . GLN A 1 107 ? 12.891 -9.035 -10.207 1.00 91.19 107 GLN A N 1
ATOM 816 C CA . GLN A 1 107 ? 14.114 -9.778 -10.524 1.00 91.19 107 GLN A CA 1
ATOM 817 C C . GLN A 1 107 ? 14.884 -10.109 -9.238 1.00 91.19 107 GLN A C 1
ATOM 819 O O . GLN A 1 107 ? 15.215 -9.176 -8.497 1.00 91.19 107 GLN A O 1
ATOM 824 N N . PRO A 1 108 ? 15.189 -11.389 -8.946 1.00 91.69 108 PRO A N 1
ATOM 825 C CA . PRO A 1 108 ? 16.090 -11.721 -7.851 1.00 91.69 108 PRO A CA 1
ATOM 826 C C . PRO A 1 108 ? 17.479 -11.136 -8.114 1.00 91.69 108 PRO A C 1
ATOM 828 O O . PRO A 1 108 ? 17.989 -11.222 -9.240 1.00 91.69 108 PRO A O 1
ATOM 831 N N . VAL A 1 109 ? 18.088 -10.561 -7.080 1.00 91.44 109 VAL A N 1
ATOM 832 C CA . VAL A 1 109 ? 19.419 -9.942 -7.147 1.00 91.44 109 VAL A CA 1
ATOM 833 C C . VAL A 1 109 ? 20.284 -10.367 -5.969 1.00 91.44 109 VAL A C 1
ATOM 835 O O . VAL A 1 109 ? 19.787 -10.628 -4.870 1.00 91.44 109 VAL A O 1
ATOM 838 N N . THR A 1 110 ? 21.593 -10.397 -6.188 1.00 89.31 110 THR A N 1
ATOM 839 C CA . THR A 1 110 ? 22.571 -10.639 -5.126 1.00 89.31 110 THR A CA 1
ATOM 840 C C . THR A 1 110 ? 22.935 -9.312 -4.474 1.00 89.31 110 THR A C 1
ATOM 842 O O . THR A 1 110 ? 23.604 -8.478 -5.078 1.00 89.31 110 THR A O 1
ATOM 845 N N . TRP A 1 111 ? 22.519 -9.116 -3.223 1.00 85.88 111 TRP A N 1
ATOM 846 C CA . TRP A 1 111 ? 22.884 -7.933 -2.446 1.00 85.88 111 TRP A CA 1
ATOM 847 C C . TRP A 1 111 ? 23.123 -8.300 -0.982 1.00 85.88 111 TRP A C 1
ATOM 849 O O . TRP A 1 111 ? 22.230 -8.797 -0.302 1.00 85.88 111 TRP A O 1
ATOM 859 N N . GLY A 1 112 ? 24.345 -8.055 -0.504 1.00 80.69 112 GLY A N 1
ATOM 860 C CA . GLY A 1 112 ? 24.777 -8.368 0.864 1.00 80.69 112 GLY A CA 1
ATOM 861 C C . GLY A 1 112 ? 24.393 -7.319 1.916 1.00 80.69 112 GLY A C 1
ATOM 862 O O . GLY A 1 112 ? 24.917 -7.369 3.027 1.00 80.69 112 GLY A O 1
ATOM 863 N N . GLY A 1 113 ? 23.521 -6.365 1.571 1.00 80.44 113 GLY A N 1
ATOM 864 C CA . GLY A 1 113 ? 23.154 -5.217 2.405 1.00 80.44 113 GLY A CA 1
ATOM 865 C C . GLY A 1 113 ? 24.105 -4.019 2.271 1.00 80.44 113 GLY A C 1
ATOM 866 O O . GLY A 1 113 ? 25.108 -4.068 1.560 1.00 80.44 113 GLY A O 1
ATOM 867 N N . GLY A 1 114 ? 23.784 -2.923 2.966 1.00 80.81 114 GLY A N 1
ATOM 868 C CA . GLY A 1 114 ? 24.565 -1.679 2.954 1.00 80.81 114 GLY A CA 1
ATOM 869 C C . GLY A 1 114 ? 24.012 -0.632 1.986 1.00 80.81 114 GLY A C 1
ATOM 870 O O . GLY A 1 114 ? 22.802 -0.477 1.875 1.00 80.81 114 GLY A O 1
ATOM 871 N N . ALA A 1 115 ? 24.888 0.116 1.314 1.00 79.31 115 ALA A N 1
ATOM 872 C CA . ALA A 1 115 ? 24.468 0.999 0.228 1.00 79.31 115 ALA A CA 1
ATOM 873 C C . ALA A 1 115 ? 24.132 0.162 -1.017 1.00 79.31 115 ALA A C 1
ATOM 875 O O . ALA A 1 115 ? 24.817 -0.821 -1.316 1.00 79.31 115 ALA A O 1
ATOM 876 N N . VAL A 1 116 ? 23.077 0.538 -1.738 1.00 79.19 116 VAL A N 1
ATOM 877 C CA . VAL A 1 116 ? 22.729 -0.112 -3.007 1.00 79.19 116 VAL A CA 1
ATOM 878 C C . VAL A 1 116 ? 23.725 0.364 -4.077 1.00 79.19 116 VAL A C 1
ATOM 880 O O . VAL A 1 116 ? 23.843 1.574 -4.275 1.00 79.19 116 VAL A O 1
ATOM 883 N N . PRO A 1 117 ? 24.479 -0.538 -4.732 1.00 82.25 117 PRO A N 1
ATOM 884 C CA . PRO A 1 117 ? 25.386 -0.165 -5.815 1.00 82.25 117 PRO A CA 1
ATOM 885 C C . PRO A 1 117 ? 24.614 0.275 -7.069 1.00 82.25 117 PRO A C 1
ATOM 887 O O . PRO A 1 117 ? 23.431 -0.020 -7.216 1.00 82.25 117 PRO A O 1
ATOM 890 N N . GLU A 1 118 ? 25.299 0.958 -7.990 1.00 83.62 118 GLU A N 1
ATOM 891 C CA . GLU A 1 118 ? 24.721 1.380 -9.278 1.00 83.62 118 GLU A CA 1
ATOM 892 C C . GLU A 1 118 ? 24.292 0.183 -10.142 1.00 83.62 118 GLU A C 1
ATOM 894 O O . GLU A 1 118 ? 23.264 0.231 -10.814 1.00 83.62 118 GLU A O 1
ATOM 899 N N . GLU A 1 119 ? 25.044 -0.917 -10.065 1.00 86.06 119 GLU A N 1
ATOM 900 C CA . GLU A 1 119 ? 24.760 -2.169 -10.760 1.00 86.06 119 GLU A CA 1
ATOM 901 C C . GLU A 1 119 ? 24.671 -3.326 -9.759 1.00 86.06 119 GLU A C 1
ATOM 903 O O . GLU A 1 119 ? 25.455 -3.415 -8.811 1.00 86.06 119 GLU A O 1
ATOM 908 N N . LEU A 1 120 ? 23.709 -4.222 -9.984 1.00 87.81 120 LEU A N 1
ATOM 909 C CA . LEU A 1 120 ? 23.484 -5.422 -9.183 1.00 87.81 120 LEU A CA 1
ATOM 910 C C . LEU A 1 120 ? 23.503 -6.657 -10.077 1.00 87.81 120 LEU A C 1
ATOM 912 O O . LEU A 1 120 ? 22.877 -6.677 -11.139 1.00 87.81 120 LEU A O 1
ATOM 916 N N . ASP A 1 121 ? 24.153 -7.714 -9.597 1.00 88.81 121 ASP A N 1
ATOM 917 C CA . ASP A 1 121 ? 24.109 -9.011 -10.255 1.00 88.81 121 ASP A CA 1
ATOM 918 C C . ASP A 1 121 ? 22.722 -9.638 -10.099 1.00 88.81 121 ASP A C 1
ATOM 920 O O . ASP A 1 121 ? 22.182 -9.769 -8.993 1.00 88.81 121 ASP A O 1
ATOM 924 N N . VAL A 1 122 ? 22.156 -10.070 -11.223 1.00 91.12 122 VAL A N 1
ATOM 925 C CA . VAL A 1 122 ? 20.905 -10.825 -11.247 1.00 91.12 122 VAL A CA 1
ATOM 926 C C . VAL A 1 122 ? 21.155 -12.290 -10.900 1.00 91.12 122 VAL A C 1
ATOM 928 O O . VAL A 1 122 ? 22.165 -12.878 -11.283 1.00 91.12 122 VAL A O 1
ATOM 931 N N . THR A 1 123 ? 20.198 -12.909 -10.217 1.00 89.69 123 THR A N 1
ATOM 932 C CA . THR A 1 123 ? 20.197 -14.350 -9.940 1.00 89.69 123 THR A CA 1
ATOM 933 C C . THR A 1 123 ? 18.878 -14.981 -10.386 1.00 89.69 123 THR A C 1
ATOM 935 O O . THR A 1 123 ? 17.861 -14.305 -10.544 1.00 89.69 123 THR A O 1
ATOM 938 N N . ALA A 1 124 ? 18.902 -16.286 -10.658 1.00 84.81 124 ALA A N 1
ATOM 939 C CA . ALA A 1 124 ? 17.712 -17.048 -11.031 1.00 84.81 124 ALA A CA 1
ATOM 940 C C . ALA A 1 124 ? 16.851 -17.426 -9.816 1.00 84.81 124 ALA A C 1
ATOM 942 O O . ALA A 1 124 ? 15.654 -17.657 -9.964 1.00 84.81 124 ALA A O 1
ATOM 943 N N . GLN A 1 125 ? 17.456 -17.503 -8.628 1.00 83.56 125 GLN A N 1
ATOM 944 C CA . GLN A 1 125 ? 16.793 -17.906 -7.390 1.00 83.56 125 GLN A CA 1
ATOM 945 C C . GLN A 1 125 ? 16.826 -16.767 -6.379 1.00 83.56 125 GLN A C 1
ATOM 947 O O . GLN A 1 125 ? 17.833 -16.075 -6.239 1.00 83.56 125 GLN A O 1
ATOM 952 N N . MET A 1 126 ? 15.716 -16.582 -5.669 1.00 82.94 126 MET A N 1
ATOM 953 C CA . MET A 1 126 ? 15.615 -15.595 -4.603 1.00 82.94 126 MET A CA 1
ATOM 954 C C . MET A 1 126 ? 16.346 -16.083 -3.354 1.00 82.94 126 MET A C 1
ATOM 956 O O . MET A 1 126 ? 15.920 -17.051 -2.734 1.00 82.94 126 MET A O 1
ATOM 960 N N . SER A 1 127 ? 17.404 -15.369 -2.968 1.00 81.00 127 SER A N 1
ATOM 961 C CA . SER A 1 127 ? 18.205 -15.648 -1.767 1.00 81.00 127 SER A CA 1
ATOM 962 C C . SER A 1 127 ? 18.307 -14.441 -0.823 1.00 81.00 127 SER A C 1
ATOM 964 O O . SER A 1 127 ? 19.276 -14.312 -0.078 1.00 81.00 127 SER A O 1
ATOM 966 N N . GLY A 1 128 ? 17.347 -13.508 -0.888 1.00 82.12 128 GLY A N 1
ATOM 967 C CA . GLY A 1 128 ? 17.219 -12.423 0.096 1.00 82.12 128 GLY A CA 1
ATOM 968 C C . GLY A 1 128 ? 16.794 -11.061 -0.458 1.00 82.12 128 GLY A C 1
ATOM 969 O O . GLY A 1 128 ? 16.072 -10.344 0.230 1.00 82.12 128 GLY A O 1
ATOM 970 N N . SER A 1 129 ? 17.147 -10.719 -1.704 1.00 88.31 129 SER A N 1
ATOM 971 C CA . SER A 1 129 ? 16.873 -9.389 -2.276 1.00 88.31 129 SER A CA 1
ATOM 972 C C . SER A 1 129 ? 16.212 -9.422 -3.656 1.00 88.31 129 SER A C 1
ATOM 974 O O . SER A 1 129 ? 16.523 -10.259 -4.502 1.00 88.31 129 SER A O 1
ATOM 976 N N . TRP A 1 130 ? 15.331 -8.445 -3.896 1.00 88.81 130 TRP A N 1
ATOM 977 C CA . TRP A 1 130 ? 14.648 -8.224 -5.173 1.00 88.81 130 TRP A CA 1
ATOM 978 C C . TRP A 1 130 ? 14.923 -6.822 -5.712 1.00 88.81 130 TRP A C 1
ATOM 980 O O . TRP A 1 130 ? 14.828 -5.843 -4.972 1.00 88.81 130 TRP A O 1
ATOM 990 N N . ALA A 1 131 ? 15.137 -6.718 -7.021 1.00 88.50 131 ALA A N 1
ATOM 991 C CA . ALA A 1 131 ? 14.924 -5.484 -7.766 1.00 88.50 131 ALA A CA 1
ATOM 992 C C . ALA A 1 131 ? 13.479 -5.453 -8.292 1.00 88.50 131 ALA A C 1
ATOM 994 O O . ALA A 1 131 ? 13.002 -6.428 -8.879 1.00 88.50 131 ALA A O 1
ATOM 995 N N . VAL A 1 132 ? 12.769 -4.342 -8.069 1.00 88.56 132 VAL A N 1
ATOM 996 C CA . VAL A 1 132 ? 11.332 -4.210 -8.366 1.00 88.56 132 VAL A CA 1
ATOM 997 C C . VAL A 1 132 ? 11.071 -2.955 -9.185 1.00 88.56 132 VAL A C 1
ATOM 999 O O . VAL A 1 132 ? 11.356 -1.856 -8.723 1.00 88.56 132 VAL A O 1
ATOM 1002 N N . SER A 1 133 ? 10.437 -3.100 -10.347 1.00 87.81 133 SER A N 1
ATOM 1003 C CA . SER A 1 133 ? 10.148 -1.997 -11.270 1.00 87.81 133 SER A CA 1
ATOM 1004 C C . SER A 1 133 ? 8.727 -2.074 -11.841 1.00 87.81 133 SER A C 1
ATOM 1006 O O . SER A 1 133 ? 8.491 -1.809 -13.009 1.00 87.81 133 SER A O 1
ATOM 1008 N N . PHE A 1 134 ? 7.714 -2.394 -11.029 1.00 89.75 134 PHE A N 1
ATOM 1009 C CA . PHE A 1 134 ? 6.328 -2.449 -11.525 1.00 89.75 134 PHE A CA 1
ATOM 1010 C C . PHE A 1 134 ? 5.772 -1.103 -12.020 1.00 89.75 134 PHE A C 1
ATOM 1012 O O . PHE A 1 134 ? 4.835 -1.105 -12.820 1.00 89.75 134 PHE A O 1
ATOM 1019 N N . GLY A 1 135 ? 6.291 0.029 -11.524 1.00 87.31 135 GLY A N 1
ATOM 1020 C CA . GLY A 1 135 ? 5.810 1.373 -11.877 1.00 87.31 135 GLY A CA 1
ATOM 1021 C C . GLY A 1 135 ? 4.527 1.817 -11.157 1.00 87.31 135 GLY A C 1
ATOM 1022 O O . GLY A 1 135 ? 3.824 2.693 -11.656 1.00 87.31 135 GLY A O 1
ATOM 1023 N N . MET A 1 136 ? 4.197 1.213 -10.003 1.00 89.69 136 MET A N 1
ATOM 1024 C CA . MET A 1 136 ? 2.945 1.438 -9.246 1.00 89.69 136 MET A CA 1
ATOM 1025 C C . MET A 1 136 ? 1.678 1.389 -10.121 1.00 89.69 136 MET A C 1
ATOM 1027 O O . MET A 1 136 ? 0.944 2.386 -10.218 1.00 89.69 136 MET A O 1
ATOM 1031 N N . PRO A 1 137 ? 1.412 0.246 -10.771 1.00 92.94 137 PRO A N 1
ATOM 1032 C CA . PRO A 1 137 ? 0.234 0.092 -11.602 1.00 92.94 137 PRO A CA 1
ATOM 1033 C C . PRO A 1 137 ? -1.040 0.274 -10.787 1.00 92.94 137 PRO A C 1
ATOM 1035 O O . PRO A 1 137 ? -1.136 -0.125 -9.623 1.00 92.94 137 PRO A O 1
ATOM 1038 N N . SER A 1 138 ? -2.061 0.834 -11.422 1.00 96.06 138 SER A N 1
ATOM 1039 C CA . SER A 1 138 ? -3.392 0.900 -10.856 1.00 96.06 138 SER A CA 1
ATOM 1040 C C . SER A 1 138 ? -4.460 0.651 -11.879 1.00 96.06 138 SER A C 1
ATOM 1042 O O . SER A 1 138 ? -4.447 1.266 -12.930 1.00 96.06 138 SER A O 1
ATOM 1044 N N . LYS A 1 139 ? -5.420 -0.203 -11.523 1.00 97.19 139 LYS A N 1
ATOM 1045 C CA . LYS A 1 139 ? -6.693 -0.299 -12.231 1.00 97.19 139 LYS A CA 1
ATOM 1046 C C . LYS A 1 139 ? -7.480 1.014 -12.105 1.00 97.19 139 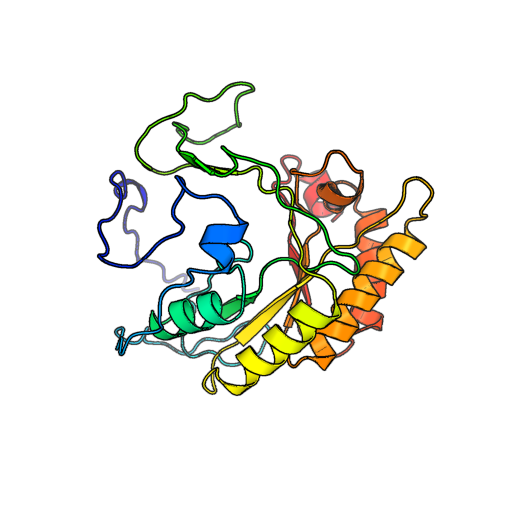LYS A C 1
ATOM 1048 O O . LYS A 1 139 ? -7.165 1.815 -11.214 1.00 97.19 139 LYS A O 1
ATOM 1053 N N . PRO A 1 140 ? -8.492 1.241 -12.962 1.00 98.12 140 PRO A N 1
ATOM 1054 C CA . PRO A 1 140 ? -9.340 2.423 -12.880 1.00 98.12 140 PRO A CA 1
ATOM 1055 C C . PRO A 1 140 ? -10.008 2.561 -11.499 1.00 98.12 140 PRO A C 1
ATOM 1057 O O . PRO A 1 140 ? -10.329 1.534 -10.892 1.00 98.12 140 PRO A O 1
ATOM 1060 N N . PRO A 1 141 ? -10.293 3.794 -11.031 1.00 98.38 141 PRO A N 1
ATOM 1061 C CA . PRO A 1 141 ? -10.917 4.060 -9.736 1.00 98.38 141 PRO A CA 1
ATOM 1062 C C . PRO A 1 141 ? -12.111 3.191 -9.409 1.00 98.38 141 PRO A C 1
ATOM 1064 O O . PRO A 1 141 ? -12.164 2.580 -8.347 1.00 98.38 141 PRO A O 1
ATOM 1067 N N . ARG A 1 142 ? -13.039 3.082 -10.360 1.00 98.50 142 ARG A N 1
ATOM 1068 C CA . ARG A 1 142 ? -14.256 2.313 -10.151 1.00 98.50 142 ARG A CA 1
ATOM 1069 C C . ARG A 1 142 ? -13.970 0.841 -9.858 1.00 98.50 142 ARG A C 1
ATOM 1071 O O . ARG A 1 142 ? -14.563 0.288 -8.943 1.00 98.50 142 ARG A O 1
ATOM 1078 N N . PHE A 1 143 ? -13.035 0.244 -10.598 1.00 98.50 143 PHE A N 1
ATOM 1079 C CA . PHE A 1 143 ? -12.671 -1.155 -10.413 1.00 98.50 143 PHE A CA 1
ATOM 1080 C C . PHE A 1 143 ? -12.133 -1.398 -9.002 1.00 98.50 143 PHE A C 1
ATOM 1082 O O . PHE A 1 143 ? -12.624 -2.282 -8.309 1.00 98.50 143 PHE A O 1
ATOM 1089 N N . TRP A 1 144 ? -11.118 -0.636 -8.574 1.00 98.38 144 TRP A N 1
ATOM 1090 C CA . TRP A 1 144 ? -10.478 -0.934 -7.291 1.00 98.38 144 TRP A CA 1
ATOM 1091 C C . TRP A 1 144 ? -11.379 -0.575 -6.110 1.00 98.38 144 TRP A C 1
ATOM 1093 O O . TRP A 1 144 ? -11.291 -1.234 -5.084 1.00 98.38 144 TRP A O 1
ATOM 1103 N N . GLN A 1 145 ? -12.266 0.413 -6.252 1.00 98.81 145 GLN A N 1
ATOM 1104 C CA . GLN A 1 145 ? -13.267 0.733 -5.231 1.00 98.81 145 GLN A CA 1
ATOM 1105 C C . GLN A 1 145 ? -14.237 -0.437 -5.025 1.00 98.81 145 GLN A C 1
ATOM 1107 O O . GLN A 1 145 ? -14.397 -0.912 -3.901 1.00 98.81 145 GLN A O 1
ATOM 1112 N N . ASP A 1 146 ? -14.815 -0.954 -6.117 1.00 98.81 146 ASP A N 1
ATOM 1113 C CA . ASP A 1 146 ? -15.719 -2.108 -6.063 1.00 98.81 146 ASP A CA 1
ATOM 1114 C C . ASP A 1 146 ? -15.004 -3.351 -5.490 1.00 98.81 146 ASP A C 1
ATOM 1116 O O . ASP A 1 146 ? -15.573 -4.079 -4.674 1.00 98.81 146 ASP A O 1
ATOM 1120 N N . ASP A 1 147 ? -13.739 -3.574 -5.866 1.00 98.75 147 ASP A N 1
ATOM 1121 C CA . ASP A 1 147 ? -12.931 -4.700 -5.382 1.00 98.75 147 ASP A CA 1
ATOM 1122 C C . ASP A 1 147 ? -12.580 -4.582 -3.887 1.00 98.75 147 ASP A C 1
ATOM 1124 O O . ASP A 1 147 ? -12.711 -5.559 -3.147 1.00 98.75 147 ASP A O 1
ATOM 1128 N N . VAL A 1 148 ? -12.217 -3.390 -3.398 1.00 98.75 148 VAL A N 1
ATOM 1129 C CA . VAL A 1 148 ? -11.981 -3.133 -1.963 1.00 98.75 148 VAL A CA 1
ATOM 1130 C C . VAL A 1 148 ? -13.253 -3.389 -1.156 1.00 98.75 148 VAL A C 1
ATOM 1132 O O . VAL A 1 148 ? -13.205 -4.117 -0.163 1.00 98.75 148 VAL A O 1
ATOM 1135 N N . THR A 1 149 ? -14.402 -2.874 -1.603 1.00 98.81 149 THR A N 1
ATOM 1136 C CA . THR A 1 149 ? -15.691 -3.110 -0.933 1.00 98.81 149 THR A CA 1
ATOM 1137 C C . THR A 1 149 ? -16.052 -4.593 -0.900 1.00 98.81 149 THR A C 1
ATOM 1139 O O . THR A 1 149 ? -16.414 -5.124 0.156 1.00 98.81 149 THR A O 1
ATOM 1142 N N . ALA A 1 150 ? -15.902 -5.295 -2.026 1.00 98.56 150 ALA A N 1
ATOM 1143 C CA . ALA A 1 150 ? -16.133 -6.734 -2.086 1.00 98.56 150 ALA A CA 1
ATOM 1144 C C . ALA A 1 150 ? -15.192 -7.495 -1.138 1.00 98.56 150 ALA A C 1
ATOM 1146 O O . ALA A 1 150 ? -15.632 -8.392 -0.414 1.00 98.56 150 ALA A O 1
ATOM 1147 N N . THR A 1 151 ? -13.919 -7.108 -1.084 1.00 97.88 151 THR A N 1
ATOM 1148 C CA . THR A 1 151 ? -12.911 -7.714 -0.205 1.00 97.88 151 THR A CA 1
ATOM 1149 C C . THR A 1 151 ? -13.256 -7.523 1.261 1.00 97.88 151 THR A C 1
ATOM 1151 O O . THR A 1 151 ? -13.314 -8.503 2.005 1.00 97.88 151 THR A O 1
ATOM 1154 N N . ARG A 1 152 ? -13.561 -6.289 1.681 1.00 97.81 152 ARG A N 1
ATOM 1155 C CA . ARG A 1 152 ? -13.917 -5.988 3.072 1.00 97.81 152 ARG A CA 1
ATOM 1156 C C . ARG A 1 152 ? -15.114 -6.810 3.540 1.00 97.81 152 ARG A C 1
ATOM 1158 O O . ARG A 1 152 ? -15.088 -7.313 4.660 1.00 97.81 152 ARG A O 1
ATOM 1165 N N . SER A 1 153 ? -16.116 -6.999 2.676 1.00 97.81 153 SER A N 1
ATOM 1166 C CA . SER A 1 153 ? -17.310 -7.802 2.986 1.00 97.81 153 SER A CA 1
ATOM 1167 C C . SER A 1 153 ? -17.022 -9.294 3.210 1.00 97.81 153 SER A C 1
ATOM 1169 O O . SER A 1 153 ? -17.799 -9.977 3.874 1.00 97.81 153 SER A O 1
ATOM 1171 N N . ARG A 1 154 ? -15.910 -9.801 2.660 1.00 97.06 154 ARG A N 1
ATOM 1172 C CA . ARG A 1 154 ? -15.486 -11.208 2.743 1.00 97.06 154 ARG A CA 1
ATOM 1173 C C . ARG A 1 154 ? -14.440 -11.457 3.829 1.00 97.06 154 ARG A C 1
ATOM 1175 O O . ARG A 1 154 ? -14.249 -12.603 4.222 1.00 97.06 154 ARG A O 1
ATOM 1182 N N . LEU A 1 155 ? -13.749 -10.416 4.292 1.00 95.50 155 LEU A N 1
ATOM 1183 C CA . LEU A 1 155 ? -12.765 -10.526 5.363 1.00 95.50 155 LEU A CA 1
ATOM 1184 C C . LEU A 1 155 ? -13.452 -10.698 6.721 1.00 95.50 155 LEU A C 1
ATOM 1186 O O . LEU A 1 155 ? -14.349 -9.933 7.081 1.00 95.50 155 LEU A O 1
ATOM 1190 N N . ASN A 1 156 ? -12.966 -11.665 7.499 1.00 91.25 156 ASN A N 1
ATOM 1191 C CA . ASN A 1 156 ? -13.426 -11.909 8.863 1.00 91.25 156 ASN A CA 1
ATOM 1192 C C . ASN A 1 156 ? -13.257 -10.667 9.756 1.00 91.25 156 ASN A C 1
ATOM 1194 O O . ASN A 1 156 ? -12.419 -9.793 9.508 1.00 91.25 156 ASN A O 1
ATOM 1198 N N . LYS A 1 157 ? -14.042 -10.618 10.837 1.00 88.62 157 LYS A N 1
ATOM 1199 C CA . LYS A 1 157 ? -13.808 -9.668 11.933 1.00 88.62 157 LYS A CA 1
ATOM 1200 C C . LYS A 1 157 ? -12.396 -9.878 12.503 1.00 88.6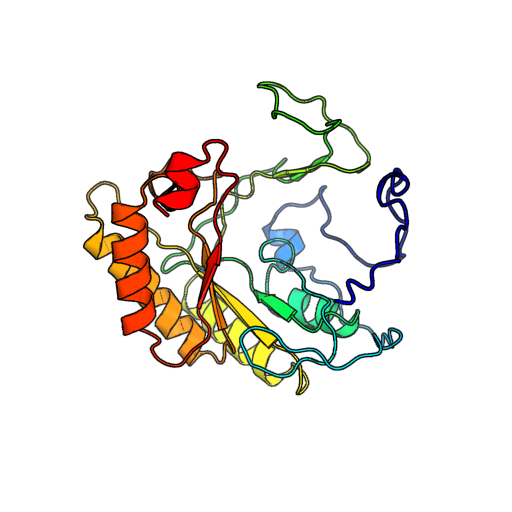2 157 LYS A C 1
ATOM 1202 O O . LYS A 1 157 ? -11.905 -11.002 12.475 1.00 88.62 157 LYS A O 1
ATOM 1207 N N . GLY A 1 158 ? -11.760 -8.805 12.973 1.00 88.75 158 GLY A N 1
ATOM 1208 C CA . GLY A 1 158 ? -10.382 -8.832 13.492 1.00 88.75 158 GLY A CA 1
ATOM 1209 C C . GLY A 1 158 ? -9.285 -8.649 12.433 1.00 88.75 158 GLY A C 1
ATOM 1210 O O . GLY A 1 158 ? -8.130 -8.441 12.789 1.00 88.75 158 GLY A O 1
ATOM 1211 N N . LYS A 1 159 ? -9.632 -8.667 11.134 1.00 95.25 159 LYS A N 1
ATOM 1212 C CA . LYS A 1 159 ? -8.721 -8.285 10.042 1.00 95.25 159 LYS A CA 1
ATOM 1213 C C . LYS A 1 159 ? -8.715 -6.770 9.858 1.00 95.25 159 LYS A C 1
ATOM 1215 O O . LYS A 1 159 ? -9.791 -6.198 9.680 1.00 95.25 159 LYS A O 1
ATOM 1220 N N . PHE A 1 160 ? -7.533 -6.165 9.791 1.00 97.94 160 PHE A N 1
ATOM 1221 C CA . PHE A 1 160 ? -7.327 -4.759 9.451 1.00 97.94 160 PHE A CA 1
ATOM 1222 C C . PHE A 1 160 ? -7.025 -4.615 7.954 1.00 97.94 160 PHE A C 1
ATOM 1224 O O . PHE A 1 160 ? -5.990 -5.082 7.473 1.00 97.94 160 PHE A O 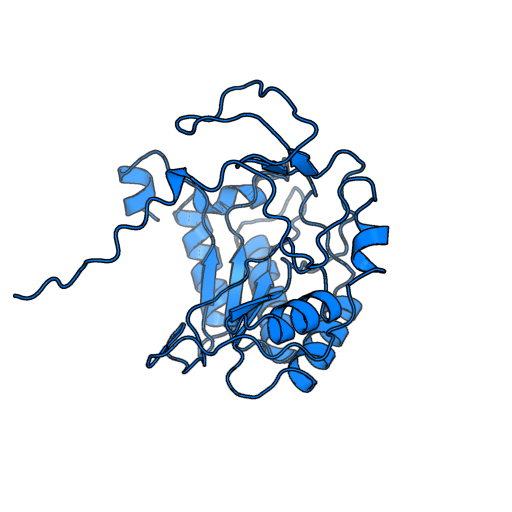1
ATOM 1231 N N . LEU A 1 161 ? -7.923 -3.974 7.207 1.00 98.44 161 LEU A N 1
ATOM 1232 C CA . LEU A 1 161 ? -7.760 -3.664 5.789 1.00 98.44 161 LEU A CA 1
ATOM 1233 C C . LEU A 1 161 ? -7.217 -2.242 5.626 1.00 98.44 161 LEU A C 1
ATOM 1235 O O . LEU A 1 161 ? -7.965 -1.269 5.704 1.00 98.44 161 LEU A O 1
ATOM 1239 N N . SER A 1 162 ? -5.922 -2.128 5.338 1.00 98.31 162 SER A N 1
ATOM 1240 C CA . SER A 1 162 ? -5.319 -0.865 4.915 1.00 98.31 162 SER A CA 1
ATOM 1241 C C . SER A 1 162 ? -5.416 -0.724 3.398 1.00 98.31 162 SER A C 1
ATOM 1243 O O . SER A 1 162 ? -5.154 -1.681 2.669 1.00 98.31 162 SER A O 1
ATOM 1245 N N . VAL A 1 163 ? -5.762 0.455 2.887 1.00 98.62 163 VAL A N 1
ATOM 1246 C CA . VAL A 1 163 ? -5.690 0.745 1.446 1.00 98.62 163 VAL A CA 1
ATOM 1247 C C . VAL A 1 163 ? -4.578 1.748 1.196 1.00 98.62 163 VAL A C 1
ATOM 1249 O O . VAL A 1 163 ? -4.626 2.879 1.677 1.00 98.62 163 VAL A O 1
ATOM 1252 N N . SER A 1 164 ? -3.575 1.330 0.423 1.00 98.25 164 SER A N 1
ATOM 1253 C CA . SER A 1 164 ? -2.470 2.204 0.045 1.00 98.25 164 SER A CA 1
ATOM 1254 C C . SER A 1 164 ? -2.895 3.140 -1.093 1.00 98.25 164 SER A C 1
ATOM 1256 O O . SER A 1 164 ? -3.520 2.690 -2.052 1.00 98.25 164 SER A O 1
ATOM 1258 N N . VAL A 1 165 ? -2.566 4.429 -1.029 1.00 97.88 165 VAL A N 1
ATOM 1259 C CA . VAL A 1 165 ? -2.941 5.456 -2.018 1.00 97.88 165 VAL A CA 1
ATOM 1260 C C . VAL A 1 165 ? -1.731 6.281 -2.450 1.00 97.88 165 VAL A C 1
ATOM 1262 O O . VAL A 1 165 ? -0.797 6.491 -1.676 1.00 97.88 165 VAL A O 1
ATOM 1265 N N . VAL A 1 166 ? -1.754 6.765 -3.691 1.00 95.88 166 VAL A N 1
ATOM 1266 C CA . VAL A 1 166 ? -0.779 7.723 -4.225 1.00 95.88 166 VAL A CA 1
ATOM 1267 C C . VAL A 1 166 ? -1.456 8.674 -5.209 1.00 95.88 166 VAL A C 1
ATOM 1269 O O . VAL A 1 166 ? -2.341 8.253 -5.963 1.00 95.88 166 VAL A O 1
ATOM 1272 N N . ALA A 1 167 ? -1.031 9.937 -5.231 1.00 94.44 167 ALA A N 1
ATOM 1273 C CA . ALA A 1 167 ? -1.491 10.878 -6.245 1.00 94.44 167 ALA A CA 1
ATOM 1274 C C . ALA A 1 167 ? -1.062 10.466 -7.662 1.00 94.44 167 ALA A C 1
ATOM 1276 O O . ALA A 1 167 ? -0.096 9.722 -7.871 1.00 94.44 167 ALA A O 1
ATOM 1277 N N . THR A 1 168 ? -1.790 10.961 -8.659 1.00 92.62 168 THR A N 1
ATOM 1278 C CA . THR A 1 168 ? -1.474 10.815 -10.087 1.00 92.62 168 THR A CA 1
ATOM 1279 C C . THR A 1 168 ? -1.387 12.184 -10.745 1.00 92.62 168 THR A C 1
ATOM 1281 O O . THR A 1 168 ? -2.301 12.550 -11.488 1.00 92.62 168 THR A O 1
ATOM 1284 N N . PRO A 1 169 ? -0.323 12.943 -10.466 1.00 87.56 169 PRO A N 1
ATOM 1285 C CA . PRO A 1 169 ? -0.226 14.310 -10.941 1.00 87.56 169 PRO A CA 1
ATOM 1286 C C . PRO A 1 169 ? 0.085 14.411 -12.424 1.00 87.56 169 PRO A C 1
ATOM 1288 O O . PRO A 1 169 ? 0.406 13.429 -13.100 1.00 87.56 169 PRO A O 1
ATOM 1291 N N . GLU A 1 170 ? -0.097 15.625 -12.922 1.00 85.94 170 GLU A N 1
ATOM 1292 C CA . GLU A 1 170 ? 0.285 16.070 -14.257 1.00 85.94 170 GLU A CA 1
ATOM 1293 C C . GLU A 1 170 ? 1.443 17.067 -14.125 1.00 85.94 170 GLU A C 1
ATOM 1295 O O . GLU A 1 170 ? 1.666 17.601 -13.039 1.00 85.94 170 GLU A O 1
ATOM 1300 N N . ASP A 1 171 ? 2.177 17.303 -15.214 1.00 79.75 171 ASP A N 1
ATOM 1301 C CA . ASP A 1 171 ? 3.454 18.038 -15.194 1.00 79.75 171 ASP A CA 1
ATOM 1302 C C . ASP A 1 171 ? 3.362 19.441 -14.559 1.00 79.75 171 ASP A C 1
ATOM 1304 O O . ASP A 1 171 ? 4.327 19.905 -13.957 1.00 79.75 171 ASP A O 1
ATOM 1308 N N . ASP A 1 172 ? 2.197 20.089 -14.646 1.00 86.31 172 ASP A N 1
ATOM 1309 C CA . ASP A 1 172 ? 1.975 21.460 -14.171 1.00 86.31 172 ASP A CA 1
ATOM 1310 C C . ASP A 1 172 ? 1.256 21.545 -12.810 1.00 86.31 172 ASP A C 1
ATOM 1312 O O . ASP A 1 172 ? 0.847 22.631 -12.394 1.00 86.31 172 ASP A O 1
ATOM 1316 N N . TRP A 1 173 ? 1.058 20.421 -12.111 1.00 90.06 173 TRP A N 1
ATOM 1317 C CA . TRP A 1 173 ? 0.359 20.433 -10.825 1.00 90.06 173 TRP A CA 1
ATOM 1318 C C . TRP A 1 173 ? 1.180 21.101 -9.723 1.00 90.06 173 TRP A C 1
ATOM 1320 O O . TRP A 1 173 ? 2.344 20.787 -9.478 1.00 90.06 173 TRP A O 1
ATOM 1330 N N . SER A 1 174 ? 0.511 21.970 -8.977 1.00 91.94 174 SER A N 1
ATOM 1331 C CA . SER A 1 174 ? 0.969 22.462 -7.682 1.00 91.94 174 SER A CA 1
ATOM 1332 C C . SER A 1 174 ? 0.915 21.370 -6.607 1.00 91.94 174 SER A C 1
ATOM 1334 O O . SER A 1 174 ? 0.168 20.390 -6.710 1.00 91.94 174 SER A O 1
ATOM 1336 N N . ILE A 1 175 ? 1.648 21.571 -5.507 1.00 92.25 175 ILE A N 1
ATOM 1337 C CA . ILE A 1 175 ? 1.586 20.664 -4.352 1.00 92.25 175 ILE A CA 1
ATOM 1338 C C . ILE A 1 175 ? 0.171 20.564 -3.758 1.00 92.25 175 ILE A C 1
ATOM 1340 O O . ILE A 1 175 ? -0.227 19.500 -3.288 1.00 92.25 175 ILE A O 1
ATOM 1344 N N . ASP A 1 176 ? -0.636 21.624 -3.847 1.00 94.50 176 ASP A N 1
ATOM 1345 C CA . ASP A 1 176 ? -2.030 21.613 -3.393 1.00 94.50 176 ASP A CA 1
ATOM 1346 C C . ASP A 1 176 ? -2.925 20.712 -4.263 1.00 94.50 176 ASP A C 1
ATOM 1348 O O . ASP A 1 176 ? -3.838 20.051 -3.751 1.00 94.50 176 ASP A O 1
ATOM 1352 N N . GLU A 1 177 ? -2.665 20.643 -5.571 1.00 95.56 177 GLU A N 1
ATOM 1353 C CA . GLU A 1 177 ? -3.361 19.736 -6.494 1.00 95.56 177 GLU A CA 1
ATOM 1354 C C . GLU A 1 177 ? -2.957 18.281 -6.238 1.00 95.56 177 GLU A C 1
ATOM 1356 O O . GLU A 1 177 ? -3.827 17.415 -6.106 1.00 95.56 177 GLU A O 1
ATOM 1361 N N . VAL A 1 178 ? -1.658 18.026 -6.035 1.00 94.56 178 VAL A N 1
ATOM 1362 C CA . VAL A 1 178 ? -1.135 16.716 -5.602 1.00 94.56 178 VAL A CA 1
ATOM 1363 C C . VAL A 1 178 ? -1.800 16.278 -4.292 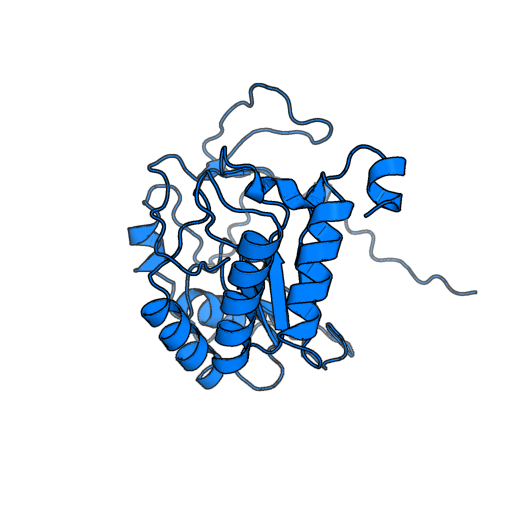1.00 94.56 178 VAL A C 1
ATOM 1365 O O . VAL A 1 178 ? -2.336 15.170 -4.199 1.00 94.56 178 VAL A O 1
ATOM 1368 N N . ALA A 1 179 ? -1.827 17.156 -3.286 1.00 96.31 179 ALA A N 1
ATOM 1369 C CA . ALA A 1 179 ? -2.450 16.904 -1.989 1.00 96.31 179 ALA A CA 1
ATOM 1370 C C . ALA A 1 179 ? -3.956 16.630 -2.116 1.00 96.31 179 ALA A C 1
ATOM 1372 O O . ALA A 1 179 ? -4.498 15.747 -1.445 1.00 96.31 179 ALA A O 1
ATOM 1373 N N . THR A 1 180 ? -4.640 17.357 -3.001 1.00 97.94 180 THR A N 1
ATOM 1374 C CA . THR A 1 180 ? -6.072 17.179 -3.266 1.00 97.94 180 THR A CA 1
ATOM 1375 C C . THR A 1 180 ? -6.372 15.815 -3.885 1.00 97.94 180 THR A C 1
ATOM 1377 O O . THR A 1 180 ? -7.355 15.178 -3.494 1.00 97.94 180 THR A O 1
ATOM 1380 N N . ASP A 1 181 ? -5.524 15.333 -4.792 1.00 98.00 181 ASP A N 1
ATOM 1381 C CA . ASP A 1 181 ? -5.672 14.018 -5.423 1.00 98.00 181 ASP A CA 1
ATOM 1382 C C . ASP A 1 181 ? -5.376 12.862 -4.455 1.00 98.00 181 ASP A C 1
ATOM 1384 O O . ASP A 1 181 ? -6.146 11.896 -4.386 1.00 98.00 181 ASP A O 1
ATOM 1388 N N . PHE A 1 182 ? -4.338 12.999 -3.619 1.00 97.81 182 PHE A N 1
ATOM 1389 C CA . PHE A 1 182 ? -4.089 12.099 -2.484 1.00 97.81 182 PHE A CA 1
ATOM 1390 C C . PHE A 1 182 ? -5.322 11.997 -1.581 1.00 97.81 182 PHE A C 1
ATOM 1392 O O . PHE A 1 182 ? -5.828 10.904 -1.312 1.00 97.81 182 PHE A O 1
ATOM 1399 N N . ALA A 1 183 ? -5.841 13.147 -1.152 1.00 98.56 183 ALA A N 1
ATOM 1400 C CA . ALA A 1 183 ? -7.019 13.242 -0.302 1.00 98.56 183 ALA A CA 1
ATOM 1401 C C . ALA A 1 183 ? -8.270 12.648 -0.965 1.00 98.56 183 ALA A C 1
ATOM 1403 O O . ALA A 1 183 ? -9.098 12.034 -0.290 1.00 98.56 183 ALA A O 1
ATOM 1404 N N . GLN A 1 184 ? -8.417 12.787 -2.284 1.00 98.75 184 GLN A N 1
ATOM 1405 C CA . GLN A 1 184 ? -9.522 12.181 -3.020 1.00 98.75 184 GLN A CA 1
ATOM 1406 C C . GLN A 1 184 ? -9.439 10.652 -3.014 1.00 98.75 184 GLN A C 1
ATOM 1408 O O . GLN A 1 184 ? -10.446 9.990 -2.746 1.00 98.75 184 GLN A O 1
ATOM 1413 N N . CYS A 1 185 ? -8.251 10.093 -3.247 1.00 98.69 185 CYS A N 1
ATOM 1414 C CA . CYS A 1 185 ? -8.031 8.653 -3.154 1.00 98.69 185 CYS A CA 1
ATOM 1415 C C . CYS A 1 185 ? -8.295 8.130 -1.737 1.00 98.69 185 CYS A C 1
ATOM 1417 O O . CYS A 1 185 ? -8.958 7.105 -1.590 1.00 98.69 185 CYS A O 1
ATOM 1419 N N . ALA A 1 186 ? -7.857 8.857 -0.705 1.00 98.81 186 ALA A N 1
ATOM 1420 C CA . ALA A 1 186 ? -8.114 8.507 0.691 1.00 98.81 186 ALA A CA 1
ATOM 1421 C C . ALA A 1 186 ? -9.614 8.507 1.032 1.00 98.81 186 ALA A C 1
ATOM 1423 O O . ALA A 1 186 ? -10.097 7.560 1.650 1.00 98.81 186 ALA A O 1
ATOM 1424 N N . ARG A 1 187 ? -10.382 9.508 0.569 1.00 98.88 187 ARG A N 1
ATOM 1425 C CA . ARG A 1 187 ? -11.849 9.537 0.740 1.00 98.88 187 ARG A CA 1
ATOM 1426 C C . ARG A 1 187 ? -12.526 8.336 0.095 1.00 98.88 187 ARG A C 1
ATOM 1428 O O . ARG A 1 187 ? -13.408 7.734 0.700 1.00 98.88 187 ARG A O 1
ATOM 1435 N N . TRP A 1 188 ? -12.128 7.990 -1.128 1.00 98.81 188 TRP A N 1
ATOM 1436 C CA . TRP A 1 188 ? -12.663 6.812 -1.808 1.00 98.81 188 TRP A CA 1
ATOM 1437 C C . TRP A 1 188 ? -12.306 5.526 -1.065 1.00 98.81 188 TRP A C 1
ATOM 1439 O O . TRP A 1 188 ? -13.192 4.714 -0.832 1.00 98.81 188 TRP A O 1
ATOM 1449 N N . ALA A 1 189 ? -11.052 5.361 -0.639 1.00 98.75 189 ALA A N 1
ATOM 1450 C CA . ALA A 1 189 ? -10.615 4.206 0.139 1.00 98.75 189 ALA A CA 1
ATOM 1451 C C . ALA A 1 189 ? -11.429 4.038 1.433 1.00 98.75 189 ALA A C 1
ATOM 1453 O O . ALA A 1 189 ? -11.990 2.967 1.669 1.00 98.75 189 ALA A O 1
ATOM 1454 N N . ALA A 1 190 ? -11.572 5.113 2.213 1.00 98.62 190 ALA A N 1
ATOM 1455 C CA . ALA A 1 190 ? -12.394 5.131 3.420 1.00 98.62 190 ALA A CA 1
ATOM 1456 C C . ALA A 1 190 ? -13.856 4.763 3.118 1.00 98.62 190 ALA A C 1
ATOM 1458 O O . ALA A 1 190 ? -14.431 3.889 3.764 1.00 98.62 190 ALA A O 1
ATOM 1459 N N . GLY A 1 191 ? -14.442 5.367 2.078 1.00 98.50 191 GLY A N 1
ATOM 1460 C CA . GLY A 1 191 ? -15.811 5.080 1.640 1.00 98.50 191 GLY A CA 1
ATOM 1461 C C . GLY A 1 191 ? -16.032 3.644 1.149 1.00 98.50 191 GLY A C 1
ATOM 1462 O O . GLY A 1 191 ? -17.163 3.166 1.173 1.00 98.50 191 GLY A O 1
ATOM 1463 N N . CYS A 1 192 ? -14.970 2.943 0.743 1.00 98.50 192 CYS A N 1
ATOM 1464 C CA . CYS A 1 192 ? -15.031 1.547 0.305 1.00 98.50 192 CYS A CA 1
ATOM 1465 C C . CYS A 1 192 ? -14.889 0.534 1.450 1.00 98.50 192 CYS A C 1
ATOM 1467 O O . CYS A 1 192 ? -14.995 -0.666 1.192 1.00 98.50 192 CYS A O 1
ATOM 1469 N N . GLY A 1 193 ? -14.680 0.994 2.688 1.00 97.69 193 GLY A N 1
ATOM 1470 C CA . GLY A 1 193 ? -14.565 0.142 3.874 1.00 97.69 193 GLY A CA 1
ATOM 1471 C C . GLY A 1 193 ? -13.130 -0.186 4.287 1.00 97.69 193 GLY A C 1
ATOM 1472 O O . GLY A 1 193 ? -12.910 -1.226 4.903 1.00 97.69 193 GLY A O 1
ATOM 1473 N N . ALA A 1 194 ? -12.154 0.652 3.931 1.00 98.25 194 ALA A N 1
ATOM 1474 C CA . ALA A 1 194 ? -10.827 0.566 4.533 1.00 98.25 194 ALA A CA 1
ATOM 1475 C C . ALA A 1 194 ? -10.906 0.848 6.046 1.00 98.25 194 ALA A C 1
ATOM 1477 O O . ALA A 1 194 ? -11.603 1.772 6.461 1.00 98.25 194 ALA A O 1
ATOM 1478 N N . ASP A 1 195 ? -10.168 0.082 6.849 1.00 98.19 195 ASP A N 1
ATOM 1479 C CA . ASP A 1 195 ? -9.988 0.343 8.285 1.00 98.19 195 ASP A CA 1
ATOM 1480 C C . ASP A 1 195 ? -8.877 1.380 8.518 1.00 98.19 195 ASP A C 1
ATOM 1482 O O . ASP A 1 195 ? -8.854 2.076 9.529 1.00 98.19 195 ASP A O 1
ATOM 1486 N N . GLY A 1 196 ? -7.968 1.524 7.550 1.00 98.25 196 GLY A N 1
ATOM 1487 C CA . GLY A 1 196 ? -6.947 2.562 7.520 1.00 98.25 196 GLY A CA 1
ATOM 1488 C C . GLY A 1 196 ? -6.499 2.895 6.103 1.00 98.25 196 GLY A C 1
ATOM 1489 O O . GLY A 1 196 ? -6.715 2.134 5.158 1.00 98.25 196 GLY A O 1
ATOM 1490 N N . VAL A 1 197 ? -5.843 4.040 5.954 1.00 98.69 197 VAL A N 1
ATOM 1491 C CA . VAL A 1 197 ? -5.246 4.470 4.686 1.00 98.69 197 VAL A CA 1
ATOM 1492 C C . VAL A 1 197 ? -3.737 4.588 4.852 1.00 98.69 197 VAL A C 1
ATOM 1494 O O . VAL A 1 197 ? -3.252 5.247 5.767 1.00 98.69 197 VAL A O 1
ATOM 1497 N N . GLU A 1 198 ? -2.987 3.975 3.939 1.00 98.44 198 GLU A N 1
ATOM 1498 C CA . GLU A 1 198 ? -1.542 4.170 3.811 1.00 98.44 198 GLU A CA 1
ATOM 1499 C C . GLU A 1 198 ? -1.275 5.152 2.663 1.00 98.44 198 GLU A C 1
ATOM 1501 O O . GLU A 1 198 ? -1.539 4.852 1.505 1.00 98.44 198 GLU A O 1
ATOM 1506 N N . ALA A 1 199 ? -0.733 6.332 2.940 1.00 97.31 199 ALA A N 1
ATOM 1507 C CA . ALA A 1 199 ? -0.265 7.242 1.905 1.00 97.31 199 ALA A CA 1
ATOM 1508 C C . ALA A 1 199 ? 1.174 6.886 1.521 1.00 97.31 199 ALA A C 1
ATOM 1510 O O . ALA A 1 199 ? 2.089 6.951 2.342 1.00 97.31 199 ALA A O 1
ATOM 1511 N N . ASN A 1 200 ? 1.374 6.487 0.267 1.00 95.00 200 ASN A N 1
ATOM 1512 C CA . ASN A 1 200 ? 2.684 6.122 -0.249 1.00 95.00 200 ASN A CA 1
ATOM 1513 C C . ASN A 1 200 ? 3.436 7.373 -0.718 1.00 95.00 200 ASN A C 1
ATOM 1515 O O . ASN A 1 200 ? 3.151 7.895 -1.794 1.00 95.00 200 ASN A O 1
ATOM 1519 N N . PHE A 1 201 ? 4.388 7.843 0.091 1.00 92.19 201 PHE A N 1
ATOM 1520 C CA . PHE A 1 201 ? 5.245 8.996 -0.219 1.00 92.19 201 PHE A CA 1
ATOM 1521 C C . PHE A 1 201 ? 6.584 8.584 -0.842 1.00 92.19 201 PHE A C 1
ATOM 1523 O O . PHE A 1 201 ? 7.402 9.450 -1.141 1.00 92.19 201 PHE A O 1
ATOM 1530 N N . SER A 1 202 ? 6.842 7.280 -0.988 1.00 77.81 202 SER A N 1
ATOM 1531 C CA . SER A 1 202 ? 8.201 6.746 -1.074 1.00 77.81 202 SER A CA 1
ATOM 1532 C C . SER A 1 202 ? 8.574 6.025 -2.349 1.00 77.81 202 SER A C 1
ATOM 1534 O O . SER A 1 202 ? 9.675 5.485 -2.417 1.00 77.81 202 SER A O 1
ATOM 1536 N N . CYS A 1 203 ? 7.688 5.918 -3.335 1.00 59.88 203 CYS A N 1
ATOM 1537 C CA . CYS A 1 203 ? 7.950 4.987 -4.417 1.00 59.88 203 CYS A CA 1
ATOM 1538 C C . CYS A 1 203 ? 8.943 5.515 -5.476 1.00 59.88 203 CYS A C 1
ATOM 1540 O O . CYS A 1 203 ? 8.566 6.334 -6.312 1.00 59.88 203 CYS A O 1
ATOM 1542 N N . PRO A 1 204 ? 10.144 4.918 -5.592 1.00 49.94 204 PRO A N 1
ATOM 1543 C CA . PRO A 1 204 ? 11.197 5.369 -6.505 1.00 49.94 204 PRO A CA 1
ATOM 1544 C C . PRO A 1 204 ? 10.987 4.925 -7.968 1.00 49.94 204 PRO A C 1
ATOM 1546 O O . PRO A 1 204 ? 11.811 5.211 -8.827 1.00 49.94 204 PRO A O 1
ATOM 1549 N N . ASN A 1 205 ? 9.896 4.208 -8.275 1.00 39.06 205 ASN A N 1
ATOM 1550 C CA . ASN A 1 205 ? 9.655 3.569 -9.581 1.00 39.06 205 ASN A CA 1
ATOM 1551 C C . ASN A 1 205 ? 8.962 4.475 -10.611 1.00 39.06 205 ASN A C 1
ATOM 1553 O O . ASN A 1 205 ? 8.490 4.011 -11.657 1.00 39.06 205 ASN A O 1
ATOM 1557 N N . VAL A 1 206 ? 8.856 5.764 -10.307 1.00 45.41 206 VAL A N 1
ATOM 1558 C CA . VAL A 1 206 ? 8.338 6.783 -11.211 1.00 45.41 206 VAL A CA 1
ATOM 1559 C C . VAL A 1 206 ? 9.386 7.879 -11.298 1.00 45.41 206 VAL A C 1
ATOM 1561 O O . VAL A 1 206 ? 9.828 8.397 -10.284 1.00 45.41 206 VAL A O 1
ATOM 1564 N N . SER A 1 207 ? 9.801 8.227 -12.513 1.00 41.25 207 SER A N 1
ATOM 1565 C CA . SER A 1 207 ? 10.702 9.355 -12.772 1.00 41.25 207 SER A CA 1
ATOM 1566 C C . SER A 1 207 ? 10.022 10.719 -12.556 1.00 41.25 207 SER A C 1
ATOM 1568 O O . SER A 1 207 ? 10.545 11.732 -13.007 1.00 41.25 207 SER A O 1
ATOM 1570 N N . SER A 1 208 ? 8.836 10.741 -11.934 1.00 48.75 208 SER A N 1
ATOM 1571 C CA . SER A 1 208 ? 8.099 11.949 -11.566 1.00 48.75 208 SER A CA 1
ATOM 1572 C C . SER A 1 208 ? 8.357 12.305 -10.099 1.00 48.75 208 SER A C 1
ATOM 1574 O O . SER A 1 208 ? 8.629 11.437 -9.267 1.00 48.75 208 SER A O 1
ATOM 1576 N N . VAL A 1 209 ? 8.255 13.600 -9.801 1.00 47.16 209 VAL A N 1
ATOM 1577 C CA . VAL A 1 209 ? 8.513 14.254 -8.503 1.00 47.16 209 VAL A CA 1
ATOM 1578 C C . VAL A 1 209 ? 7.766 13.581 -7.327 1.00 47.16 209 VAL A C 1
ATOM 1580 O O . VAL A 1 209 ? 8.215 13.601 -6.186 1.00 47.16 209 VAL A O 1
ATOM 1583 N N . ASP A 1 210 ? 6.669 12.886 -7.609 1.00 49.38 210 ASP A N 1
ATOM 1584 C CA . ASP A 1 210 ? 5.715 12.328 -6.632 1.00 49.38 210 ASP A CA 1
ATOM 1585 C C . ASP A 1 210 ? 6.180 11.028 -5.971 1.00 49.38 210 ASP A C 1
ATOM 1587 O O . ASP A 1 210 ? 5.661 10.640 -4.925 1.00 49.38 210 ASP A O 1
ATOM 1591 N N . GLY A 1 211 ? 7.152 10.338 -6.570 1.00 53.34 211 GLY A N 1
ATOM 1592 C CA . GLY A 1 211 ? 7.745 9.122 -6.012 1.00 53.34 211 GLY A CA 1
ATOM 1593 C C . GLY A 1 211 ? 8.704 9.365 -4.843 1.00 53.34 211 GLY A C 1
ATOM 1594 O O . GLY A 1 211 ? 9.142 8.424 -4.182 1.00 53.34 211 GLY A O 1
ATOM 1595 N N . GLN A 1 212 ? 9.050 10.628 -4.599 1.00 67.69 212 GLN A N 1
ATOM 1596 C CA . GLN A 1 212 ? 10.075 11.049 -3.648 1.00 67.69 212 GLN A CA 1
ATOM 1597 C C . GLN A 1 212 ? 9.573 12.141 -2.699 1.00 67.69 212 GLN A C 1
ATOM 1599 O O . GLN A 1 212 ? 10.380 12.856 -2.113 1.00 67.69 212 GLN A O 1
ATOM 1604 N N . LEU A 1 213 ? 8.253 12.260 -2.510 1.00 79.12 213 LEU A N 1
ATOM 1605 C CA . LEU A 1 213 ? 7.653 13.275 -1.637 1.00 79.12 213 LEU A CA 1
ATOM 1606 C C . LEU A 1 213 ? 8.260 13.259 -0.224 1.00 79.12 213 LEU A C 1
ATOM 1608 O O . LEU A 1 213 ? 8.436 14.307 0.386 1.00 79.12 213 LEU A O 1
ATOM 1612 N N . PHE A 1 214 ? 8.662 12.083 0.268 1.00 79.38 214 PHE A N 1
ATOM 1613 C CA . PHE A 1 214 ? 9.340 11.933 1.559 1.00 79.38 214 PHE A CA 1
ATOM 1614 C C . PHE A 1 214 ? 10.688 12.676 1.682 1.00 79.38 214 PHE A C 1
ATOM 1616 O O . PHE A 1 214 ? 11.163 12.864 2.797 1.00 79.38 214 PHE A O 1
ATOM 1623 N N . LEU A 1 215 ? 11.305 13.099 0.571 1.00 81.12 215 LEU A N 1
ATOM 1624 C CA . LEU A 1 215 ? 12.539 13.896 0.555 1.00 81.12 215 LEU A CA 1
ATOM 1625 C C . LEU A 1 215 ? 12.285 15.408 0.664 1.00 81.12 215 LEU A C 1
ATOM 1627 O O . LEU A 1 215 ? 13.240 16.163 0.835 1.00 81.12 215 LEU A O 1
ATOM 1631 N N . ASN A 1 216 ? 11.029 15.859 0.575 1.00 86.06 216 ASN A N 1
ATOM 1632 C CA . ASN A 1 216 ? 10.643 17.249 0.806 1.00 86.06 216 ASN A CA 1
ATOM 1633 C C . ASN A 1 216 ? 9.665 17.329 1.995 1.00 86.06 216 ASN A C 1
ATOM 1635 O O . ASN A 1 216 ? 8.453 17.205 1.799 1.00 86.06 216 ASN A O 1
ATOM 1639 N N . PRO A 1 217 ? 10.163 17.568 3.225 1.00 87.25 217 PRO A N 1
ATOM 1640 C CA . PRO A 1 217 ? 9.328 17.632 4.426 1.00 87.25 217 PRO A CA 1
ATOM 1641 C C . PRO A 1 217 ? 8.199 18.667 4.351 1.00 87.25 217 PRO A C 1
ATOM 1643 O O . PRO A 1 217 ? 7.109 18.436 4.871 1.00 87.25 217 PRO A O 1
ATOM 1646 N N . THR A 1 218 ? 8.426 19.795 3.666 1.00 89.38 218 THR A N 1
ATOM 1647 C CA . THR A 1 218 ? 7.411 20.854 3.533 1.00 89.38 218 THR A CA 1
ATOM 1648 C C . THR A 1 218 ? 6.228 20.366 2.702 1.00 89.38 218 THR A C 1
ATOM 1650 O O . THR A 1 218 ? 5.081 20.436 3.147 1.00 89.38 218 THR A O 1
ATOM 1653 N N . ASP A 1 219 ? 6.507 19.810 1.524 1.00 90.31 219 ASP A N 1
ATOM 1654 C CA . ASP A 1 219 ? 5.476 19.296 0.621 1.00 90.31 219 ASP A CA 1
ATOM 1655 C C . ASP A 1 219 ? 4.772 18.070 1.220 1.00 90.31 219 ASP A C 1
ATOM 1657 O O . ASP A 1 219 ? 3.543 17.961 1.171 1.00 90.31 219 ASP A O 1
ATOM 1661 N N . ALA A 1 220 ? 5.527 17.173 1.863 1.00 92.00 220 ALA A N 1
ATOM 1662 C CA . ALA A 1 220 ? 4.975 16.033 2.588 1.00 92.00 220 ALA A CA 1
ATOM 1663 C C . ALA A 1 220 ? 4.015 16.470 3.705 1.00 92.00 220 ALA A C 1
ATOM 1665 O O . ALA A 1 220 ? 2.944 15.878 3.859 1.00 92.00 220 ALA A O 1
ATOM 1666 N N . GLY A 1 221 ? 4.358 17.531 4.442 1.00 93.94 221 GLY A N 1
ATOM 1667 C CA . GLY A 1 221 ? 3.508 18.124 5.471 1.00 93.94 221 GLY A CA 1
ATOM 1668 C C . GLY A 1 221 ? 2.189 18.664 4.913 1.00 93.94 221 GLY A C 1
ATOM 1669 O O . GLY A 1 221 ? 1.129 18.382 5.475 1.00 93.94 221 GLY A O 1
ATOM 1670 N N . ILE A 1 222 ? 2.224 19.366 3.774 1.00 95.31 222 ILE A N 1
ATOM 1671 C CA . ILE A 1 222 ? 1.017 19.867 3.086 1.00 95.31 222 ILE A CA 1
ATOM 1672 C C . ILE A 1 222 ? 0.091 18.702 2.712 1.00 95.31 222 ILE A C 1
ATOM 1674 O O . ILE A 1 222 ? -1.108 18.724 3.010 1.00 95.31 222 ILE A O 1
ATOM 1678 N N . VAL A 1 223 ? 0.647 17.643 2.116 1.00 96.25 223 VAL A N 1
ATOM 1679 C CA . VAL A 1 223 ? -0.121 16.451 1.730 1.00 96.25 223 VAL A CA 1
ATOM 1680 C C . VAL A 1 223 ? -0.674 15.722 2.958 1.00 96.25 223 VAL A C 1
ATOM 1682 O O . VAL A 1 223 ? -1.842 15.328 2.959 1.00 96.25 223 VAL A O 1
ATOM 1685 N N . ALA A 1 224 ? 0.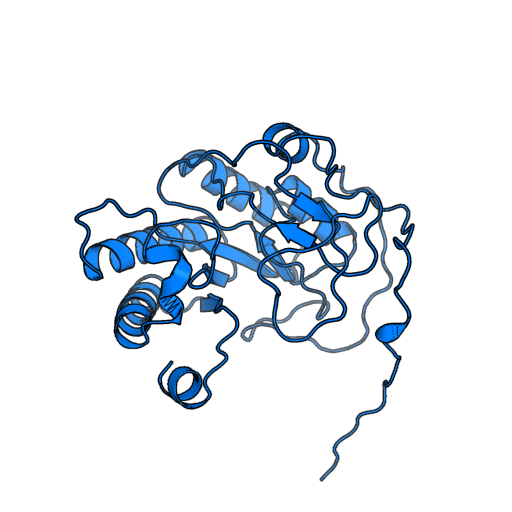116 15.575 4.024 1.00 96.94 224 ALA A N 1
ATOM 1686 C CA . ALA A 1 224 ? -0.307 14.927 5.265 1.00 96.94 224 ALA A CA 1
ATOM 1687 C C . ALA A 1 224 ? -1.466 15.670 5.949 1.00 96.94 224 ALA A C 1
ATOM 1689 O O . ALA A 1 224 ? -2.435 15.034 6.374 1.00 96.94 224 ALA A O 1
ATOM 1690 N N . VAL A 1 225 ? -1.413 17.006 6.002 1.00 98.25 225 VAL A N 1
ATOM 1691 C CA . VAL A 1 225 ? -2.512 17.847 6.508 1.00 98.25 225 VAL A CA 1
ATOM 1692 C C . VAL A 1 225 ? -3.770 17.611 5.677 1.00 98.25 225 VAL A C 1
ATOM 1694 O O . VAL A 1 225 ? -4.824 17.302 6.234 1.00 98.25 225 VAL A O 1
ATOM 1697 N N . LYS A 1 226 ? -3.658 17.657 4.343 1.00 98.38 226 LYS A N 1
ATOM 1698 C CA . LYS A 1 226 ? -4.802 17.465 3.441 1.00 98.38 226 LYS A CA 1
ATOM 1699 C C . LYS A 1 226 ? -5.430 16.076 3.558 1.00 98.38 226 LYS A C 1
ATOM 1701 O O . LYS A 1 226 ? -6.652 15.938 3.504 1.00 98.38 226 LYS A O 1
ATOM 1706 N N . LEU A 1 227 ? -4.605 15.043 3.732 1.00 98.56 227 LEU A N 1
ATOM 1707 C CA . LEU A 1 227 ? -5.053 13.677 3.996 1.00 98.56 227 LEU A CA 1
ATOM 1708 C C . LEU A 1 227 ? -5.801 13.591 5.327 1.00 98.56 227 LEU A C 1
ATOM 1710 O O . LEU A 1 227 ? -6.901 13.046 5.365 1.00 98.56 227 LEU A O 1
ATOM 1714 N N . ARG A 1 228 ? -5.251 14.163 6.405 1.00 98.44 228 ARG A N 1
ATOM 1715 C CA . ARG A 1 228 ? -5.907 14.165 7.718 1.00 98.44 228 ARG A CA 1
ATOM 1716 C C . ARG A 1 228 ? -7.244 14.906 7.686 1.00 98.44 228 ARG A C 1
ATOM 1718 O O . ARG A 1 228 ? -8.211 14.395 8.233 1.00 98.44 228 ARG A O 1
ATOM 1725 N N . GLU A 1 229 ? -7.335 16.053 7.014 1.00 98.56 229 GLU A N 1
ATOM 1726 C CA . GLU A 1 229 ? -8.608 16.767 6.817 1.00 98.56 229 GLU A CA 1
ATOM 1727 C C . GLU A 1 229 ? -9.652 15.912 6.085 1.00 98.56 229 GLU A C 1
ATOM 1729 O O . GLU A 1 229 ? -10.847 15.989 6.368 1.00 98.56 229 GLU A O 1
ATOM 1734 N N . ALA A 1 230 ? -9.208 15.096 5.129 1.00 98.56 230 ALA A N 1
ATOM 1735 C CA . ALA A 1 230 ? -10.079 14.271 4.306 1.00 98.56 230 ALA A CA 1
ATOM 1736 C C . ALA A 1 230 ? -10.610 13.023 5.026 1.00 98.56 230 ALA A C 1
ATOM 1738 O O . ALA A 1 230 ? -11.699 12.555 4.689 1.00 98.56 230 ALA A O 1
ATOM 1739 N N . ILE A 1 231 ? -9.846 12.489 5.982 1.00 98.38 231 ILE A N 1
ATOM 1740 C CA . ILE A 1 231 ? -10.176 11.298 6.773 1.00 98.38 231 ILE A CA 1
ATOM 1741 C C . ILE A 1 231 ? -9.832 11.523 8.265 1.00 98.38 231 ILE A C 1
ATOM 1743 O O . ILE A 1 231 ? -8.894 10.919 8.789 1.00 98.38 231 ILE A O 1
ATOM 1747 N N . PRO A 1 232 ? -10.574 12.401 8.971 1.00 97.50 232 PRO A N 1
ATOM 1748 C CA . PRO A 1 232 ? -10.186 12.924 10.286 1.00 97.50 232 PRO A CA 1
ATOM 1749 C C . PRO A 1 232 ? -10.012 11.847 11.357 1.00 97.50 232 PRO A C 1
ATOM 1751 O O . PRO A 1 232 ? -9.007 11.870 12.066 1.00 97.50 232 PRO A O 1
ATOM 1754 N N . ASP A 1 233 ? -10.924 10.879 11.414 1.00 95.19 233 ASP A N 1
ATOM 1755 C CA . ASP A 1 233 ? -10.969 9.865 12.477 1.00 95.19 233 ASP A CA 1
ATOM 1756 C C . ASP A 1 233 ? -10.343 8.523 12.071 1.00 95.19 233 ASP A C 1
ATOM 1758 O O . ASP A 1 233 ? -10.197 7.625 12.895 1.00 95.19 233 ASP A O 1
ATOM 1762 N N . MET A 1 234 ? -9.963 8.365 10.800 1.00 97.50 234 MET A N 1
ATOM 1763 C CA . MET A 1 234 ? -9.420 7.104 10.297 1.00 97.50 234 MET A CA 1
ATOM 1764 C C . MET A 1 234 ? -7.911 7.012 10.569 1.00 97.50 234 MET A C 1
ATOM 1766 O O . MET A 1 234 ? -7.191 8.013 10.426 1.00 97.50 234 MET A O 1
ATOM 1770 N N . PRO A 1 235 ? -7.386 5.822 10.907 1.00 98.12 235 PRO A N 1
ATOM 1771 C CA . PRO A 1 235 ? -5.961 5.542 10.839 1.00 98.12 235 PRO A CA 1
ATOM 1772 C C . PRO A 1 235 ? -5.339 5.989 9.508 1.00 98.12 235 PRO A C 1
ATOM 1774 O O . PRO A 1 235 ? -5.760 5.564 8.433 1.00 98.12 235 PRO A O 1
ATOM 1777 N N . LEU A 1 236 ? -4.315 6.840 9.592 1.00 98.06 236 LEU A N 1
ATOM 1778 C CA . LEU A 1 236 ? -3.519 7.291 8.450 1.00 98.06 236 LEU A CA 1
ATOM 1779 C C . LEU A 1 236 ? -2.066 6.922 8.714 1.00 98.06 236 LEU A C 1
ATOM 1781 O O . LEU A 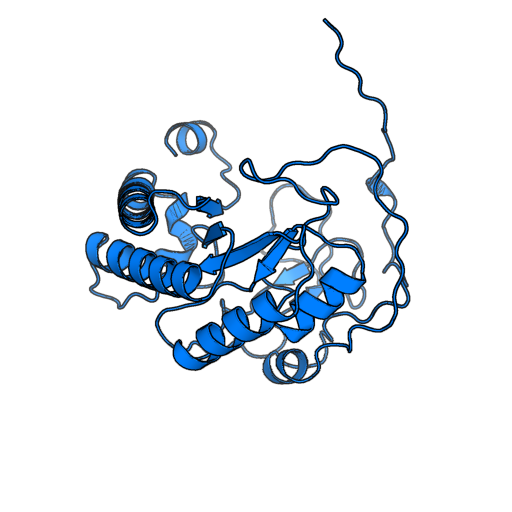1 236 ? -1.505 7.319 9.736 1.00 98.06 236 LEU A O 1
ATOM 1785 N N . LEU A 1 237 ? -1.467 6.199 7.778 1.00 97.31 237 LEU A N 1
ATOM 1786 C CA . LEU A 1 237 ? -0.058 5.843 7.787 1.00 97.31 237 LEU A CA 1
ATOM 1787 C C . LEU A 1 237 ? 0.649 6.583 6.660 1.00 97.31 237 LEU A C 1
ATOM 1789 O O . LEU A 1 237 ? 0.145 6.620 5.542 1.00 97.31 237 LEU A O 1
ATOM 1793 N N . LEU A 1 238 ? 1.825 7.139 6.937 1.00 95.50 238 LEU A N 1
ATOM 1794 C CA . LEU A 1 238 ? 2.687 7.728 5.915 1.00 95.50 238 LEU A CA 1
ATOM 1795 C C . LEU A 1 238 ? 3.830 6.754 5.640 1.00 95.50 238 LEU A C 1
ATOM 1797 O O . LEU A 1 238 ? 4.656 6.490 6.513 1.00 95.50 238 LEU A O 1
ATOM 1801 N N . LYS A 1 239 ? 3.862 6.183 4.436 1.00 94.38 239 LYS A N 1
ATOM 1802 C CA . LYS A 1 239 ? 4.917 5.259 4.020 1.00 94.38 239 LYS A CA 1
ATOM 1803 C C . LYS A 1 239 ? 6.046 6.046 3.370 1.00 94.38 239 LYS A C 1
ATOM 1805 O O . LYS A 1 239 ? 5.885 6.572 2.270 1.00 94.38 239 LYS A O 1
ATOM 1810 N N . VAL A 1 240 ? 7.183 6.085 4.053 1.00 91.38 240 VAL A N 1
ATOM 1811 C CA . VAL A 1 240 ? 8.400 6.793 3.636 1.00 91.38 240 VAL A CA 1
ATOM 1812 C C . VAL A 1 240 ? 9.467 5.838 3.109 1.00 91.38 240 VAL A C 1
ATOM 1814 O O . VAL A 1 240 ? 9.373 4.622 3.284 1.00 91.38 240 VAL A O 1
ATOM 1817 N N . GLY A 1 241 ? 10.431 6.390 2.371 1.00 85.94 241 GLY A N 1
ATOM 1818 C CA . GLY A 1 241 ? 11.594 5.655 1.886 1.00 85.94 241 GLY A CA 1
ATOM 1819 C C . GLY A 1 241 ? 12.694 5.619 2.940 1.00 85.94 241 GLY A C 1
ATOM 1820 O O . GLY A 1 241 ? 12.535 6.144 4.042 1.00 85.94 241 GLY A O 1
ATOM 1821 N N . HIS A 1 242 ? 13.828 5.012 2.596 1.00 84.00 242 HIS A N 1
ATOM 1822 C CA . HIS A 1 242 ? 15.021 5.114 3.430 1.00 84.00 242 HIS A CA 1
ATOM 1823 C C . HIS A 1 242 ? 15.558 6.550 3.383 1.00 84.00 242 HIS A C 1
ATOM 1825 O O . HIS A 1 242 ? 15.800 7.077 2.298 1.00 84.00 242 HIS A O 1
ATOM 1831 N N . ILE A 1 243 ? 15.722 7.182 4.547 1.00 83.19 243 ILE A N 1
ATOM 1832 C CA . ILE A 1 243 ? 16.313 8.517 4.673 1.00 83.19 243 ILE A CA 1
ATOM 1833 C C . ILE A 1 243 ? 17.717 8.344 5.256 1.00 83.19 243 ILE A C 1
ATOM 1835 O O . ILE A 1 243 ? 17.873 8.087 6.448 1.00 83.19 243 ILE A O 1
ATOM 1839 N N . ASP A 1 244 ? 18.738 8.490 4.410 1.00 77.69 244 ASP A N 1
ATOM 1840 C CA . ASP A 1 244 ? 20.144 8.312 4.805 1.00 77.69 244 ASP A CA 1
ATOM 1841 C C . ASP A 1 244 ? 20.645 9.416 5.756 1.00 77.69 244 ASP A C 1
ATOM 1843 O O . ASP A 1 244 ? 21.602 9.224 6.508 1.00 77.69 244 ASP A O 1
ATOM 1847 N N . ASN A 1 245 ? 20.008 10.593 5.726 1.00 81.12 245 ASN A N 1
ATOM 1848 C CA . ASN A 1 245 ? 20.405 11.762 6.504 1.00 81.12 245 ASN A CA 1
ATOM 1849 C C . ASN A 1 245 ? 19.517 11.940 7.747 1.00 81.12 245 ASN A C 1
ATOM 1851 O O . ASN A 1 245 ? 18.311 12.163 7.653 1.00 81.12 245 ASN A O 1
ATOM 1855 N N . ARG A 1 246 ? 20.141 11.921 8.930 1.00 84.81 246 ARG A N 1
ATOM 1856 C CA . ARG A 1 246 ? 19.454 12.098 10.215 1.00 84.81 246 ARG A CA 1
ATOM 1857 C C . ARG A 1 246 ? 18.759 13.456 10.370 1.00 84.81 246 ARG A C 1
ATOM 1859 O O . ARG A 1 246 ? 17.726 13.505 11.021 1.00 84.81 246 ARG A O 1
ATOM 1866 N N . GLU A 1 247 ? 19.322 14.538 9.842 1.00 82.88 247 GLU A N 1
ATOM 1867 C CA . GLU A 1 247 ? 18.715 15.877 9.889 1.00 82.88 247 GLU A CA 1
ATOM 1868 C C . GLU A 1 247 ? 17.434 15.904 9.055 1.00 82.88 247 GLU A C 1
ATOM 1870 O O . GLU A 1 247 ? 16.380 16.239 9.584 1.00 82.88 247 GLU A O 1
ATOM 1875 N N . THR A 1 248 ? 17.487 15.417 7.812 1.00 75.31 248 THR A N 1
ATOM 1876 C CA . THR A 1 248 ? 16.300 15.278 6.950 1.00 75.31 248 THR A CA 1
ATOM 1877 C C . THR A 1 248 ? 15.233 14.384 7.586 1.00 75.31 248 THR A C 1
ATOM 1879 O O . THR A 1 248 ? 14.050 14.691 7.512 1.00 75.31 248 THR A O 1
ATOM 1882 N N . ALA A 1 249 ? 15.639 13.303 8.260 1.00 83.19 249 ALA A N 1
ATOM 1883 C CA . ALA A 1 249 ? 14.715 12.422 8.972 1.00 83.19 249 ALA A CA 1
ATOM 1884 C C . ALA A 1 249 ? 14.077 13.070 10.215 1.00 83.19 249 ALA A C 1
ATOM 1886 O O . ALA A 1 249 ? 13.017 12.627 10.634 1.00 83.19 249 ALA A O 1
ATOM 1887 N N . HIS A 1 250 ? 14.724 14.068 10.830 1.00 83.94 250 HIS A N 1
ATOM 1888 C CA . HIS A 1 250 ? 14.148 14.838 11.943 1.00 83.94 250 HIS A CA 1
ATOM 1889 C C . HIS A 1 250 ? 13.221 15.958 11.470 1.00 83.94 250 HIS A C 1
ATOM 1891 O O . HIS A 1 250 ? 12.347 16.372 12.226 1.00 83.94 250 HIS A O 1
ATOM 1897 N N . GLU A 1 251 ? 13.451 16.494 10.272 1.00 81.12 251 GLU A N 1
ATOM 1898 C CA . GLU A 1 251 ? 12.593 17.523 9.677 1.00 81.12 251 GLU A CA 1
ATOM 1899 C C . GLU A 1 251 ? 11.264 16.962 9.153 1.00 81.12 251 GLU A C 1
ATOM 1901 O O . GLU A 1 251 ? 10.280 17.701 9.124 1.00 81.12 251 GLU A O 1
ATOM 1906 N N . PHE A 1 252 ? 11.247 15.690 8.740 1.00 79.94 252 PHE A N 1
ATOM 1907 C CA . PHE A 1 252 ? 10.052 14.957 8.308 1.00 79.94 252 PHE A CA 1
ATOM 1908 C C . PHE A 1 252 ? 9.155 14.559 9.490 1.00 79.94 252 PHE A C 1
ATOM 1910 O O . PHE A 1 252 ? 7.930 14.808 9.406 1.00 79.94 252 PHE A O 1
#

Organism: NCBI:txid408172